Protein AF-A0A522IY85-F1 (afdb_monomer_lite)

Sequence (190 aa):
MGKFDDLARRLRARVEQSASREKSLDWKAAGAIDELRAKIEALQAENTRLDAENRTLRTENERGKASAVEVAPTVEREASLPPGMRALSVKEAAALLSVSYRTAFEHKASLGFFRVGAAWRVWPEDLKAATSGSVAKQAKSEEPQPSQLRTGAGVSQMLGLSRSAREAAAELDELLARRTERRSKTKGGA

Foldseek 3Di:
DVVVVCQLVVLQVVLVVDPCNPVDPSNVVSVVSVVVVVVVVVVVVVVVVVVVVVVVVVVVVVVVVVVVPPDDDDDDDDDCDDLQPDFDFLVRLCVVVVHDSVVSVVCVVLLQWDDDPPTTTHGPVSNCCSVVCVDDDPDDDDDDDDDDDDDDDDDDDDDDDDPVNVVVVVVVVVVVVVVVVVVVVVVPPD

Structure (mmCIF, N/CA/C/O backbone):
data_AF-A0A522IY85-F1
#
_entry.id   AF-A0A522IY85-F1
#
loop_
_atom_site.group_PDB
_atom_site.id
_atom_site.type_symbol
_atom_site.label_atom_id
_atom_site.label_alt_id
_atom_site.label_comp_id
_atom_site.label_asym_id
_atom_site.label_entity_id
_atom_site.label_seq_id
_atom_site.pdbx_PDB_ins_code
_atom_site.Cartn_x
_atom_site.Cartn_y
_atom_site.Cartn_z
_atom_site.occupancy
_atom_site.B_iso_or_equiv
_atom_site.auth_seq_id
_atom_site.auth_comp_id
_atom_site.auth_asym_id
_atom_site.auth_atom_id
_atom_site.pdbx_PDB_model_num
ATOM 1 N N . MET A 1 1 ? 23.884 -5.608 -2.478 1.00 56.28 1 MET A N 1
ATOM 2 C CA . MET A 1 1 ? 24.073 -4.612 -3.553 1.00 56.28 1 MET A CA 1
ATOM 3 C C . MET A 1 1 ? 24.676 -5.221 -4.819 1.00 56.28 1 MET A C 1
ATOM 5 O O . MET A 1 1 ? 23.914 -5.381 -5.766 1.00 56.28 1 MET A O 1
ATOM 9 N N . GLY A 1 2 ? 25.935 -5.690 -4.801 1.00 73.56 2 GLY A N 1
ATOM 10 C CA . GLY A 1 2 ? 26.737 -6.060 -5.992 1.00 73.56 2 GLY A CA 1
ATOM 11 C C . GLY A 1 2 ? 26.043 -6.699 -7.209 1.00 73.56 2 GLY A C 1
ATOM 12 O O . GLY A 1 2 ? 26.266 -6.246 -8.323 1.00 73.56 2 GLY A O 1
ATOM 13 N N . LYS A 1 3 ? 25.138 -7.677 -7.039 1.00 79.00 3 LYS A N 1
ATOM 14 C CA . LYS A 1 3 ? 24.454 -8.351 -8.170 1.00 79.00 3 LYS A CA 1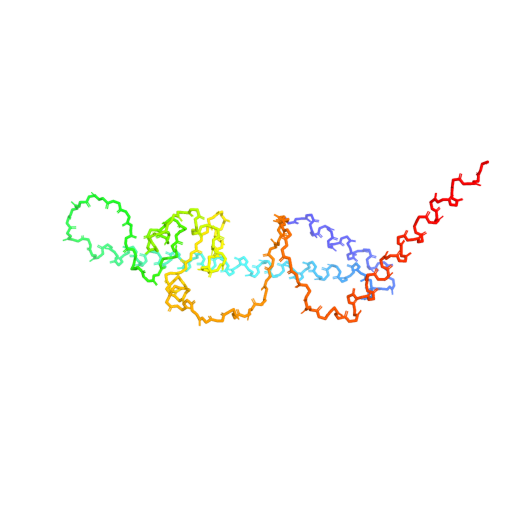
ATOM 15 C C . LYS A 1 3 ? 23.751 -7.391 -9.146 1.00 79.00 3 LYS A C 1
ATOM 17 O O . LYS A 1 3 ? 23.691 -7.674 -10.339 1.00 79.00 3 LYS A O 1
ATOM 22 N N . PHE A 1 4 ? 23.209 -6.277 -8.648 1.00 79.12 4 PHE A N 1
ATOM 23 C CA . PHE A 1 4 ? 22.573 -5.258 -9.489 1.00 79.12 4 PHE A CA 1
ATOM 24 C C . PHE A 1 4 ? 23.590 -4.273 -10.088 1.00 79.12 4 PHE A C 1
ATOM 26 O O . PHE A 1 4 ? 23.359 -3.764 -11.180 1.00 79.12 4 PHE A O 1
ATOM 33 N N . ASP A 1 5 ? 24.731 -4.056 -9.425 1.00 80.56 5 ASP A N 1
ATOM 34 C CA . ASP A 1 5 ? 25.845 -3.252 -9.946 1.00 80.56 5 ASP A CA 1
ATOM 35 C C . ASP A 1 5 ? 26.520 -3.956 -11.122 1.00 80.56 5 ASP A C 1
ATOM 37 O O . ASP A 1 5 ? 26.771 -3.340 -12.156 1.00 80.56 5 ASP A O 1
ATOM 41 N N . ASP A 1 6 ? 26.738 -5.265 -10.992 1.00 84.44 6 ASP A N 1
ATOM 42 C CA . ASP A 1 6 ? 27.256 -6.122 -12.056 1.00 84.44 6 ASP A CA 1
ATOM 43 C C . ASP A 1 6 ? 26.294 -6.162 -13.250 1.00 84.44 6 ASP A C 1
ATOM 45 O O . ASP A 1 6 ? 26.731 -6.088 -14.398 1.00 84.44 6 ASP A O 1
ATOM 49 N N . LEU A 1 7 ? 24.979 -6.219 -12.998 1.00 86.00 7 LEU A N 1
ATOM 50 C CA . LEU A 1 7 ? 23.958 -6.167 -14.045 1.00 86.00 7 LEU A CA 1
ATOM 51 C C . LEU A 1 7 ? 23.958 -4.814 -14.772 1.00 86.00 7 LEU A C 1
ATOM 53 O O . LEU A 1 7 ? 24.063 -4.793 -15.998 1.00 86.00 7 LEU A O 1
ATOM 57 N N . ALA A 1 8 ? 23.899 -3.696 -14.042 1.00 80.50 8 ALA A N 1
ATOM 58 C CA . ALA A 1 8 ? 23.925 -2.356 -14.628 1.00 80.50 8 ALA A CA 1
ATOM 59 C C . ALA A 1 8 ? 25.221 -2.113 -15.423 1.00 80.50 8 ALA A C 1
ATOM 61 O O . ALA A 1 8 ? 25.176 -1.655 -16.565 1.00 80.50 8 ALA A O 1
ATOM 62 N N . ARG A 1 9 ? 26.378 -2.506 -14.874 1.00 83.62 9 ARG A N 1
ATOM 63 C CA . ARG A 1 9 ? 27.687 -2.412 -15.540 1.00 83.62 9 ARG A CA 1
ATOM 64 C C . ARG A 1 9 ? 27.742 -3.246 -16.822 1.00 83.62 9 ARG A C 1
ATOM 66 O O . ARG A 1 9 ? 28.209 -2.757 -17.847 1.00 83.62 9 ARG A O 1
ATOM 73 N N . ARG A 1 10 ? 27.236 -4.484 -16.789 1.00 84.06 10 ARG A N 1
ATOM 74 C CA . ARG A 1 10 ? 27.232 -5.403 -17.940 1.00 84.06 10 ARG A CA 1
ATOM 75 C C . ARG A 1 10 ? 26.243 -4.977 -19.031 1.00 84.06 10 ARG A C 1
ATOM 77 O O . ARG A 1 10 ? 26.536 -5.181 -20.207 1.00 84.06 10 ARG A O 1
ATOM 84 N N . LEU A 1 11 ? 25.120 -4.352 -18.664 1.00 81.44 11 LEU A N 1
ATOM 85 C CA . LEU A 1 11 ? 24.192 -3.723 -19.612 1.00 81.44 11 LEU A CA 1
ATOM 86 C C . LEU A 1 11 ? 24.834 -2.504 -20.291 1.00 81.44 11 LEU A C 1
ATOM 88 O O . LEU A 1 11 ? 24.844 -2.446 -21.518 1.00 81.44 11 LEU A O 1
ATOM 92 N N . ARG A 1 12 ? 25.454 -1.584 -19.532 1.00 77.19 12 ARG A N 1
ATOM 93 C CA . ARG A 1 12 ? 26.170 -0.425 -20.106 1.00 77.19 12 ARG A CA 1
ATOM 94 C C . ARG A 1 12 ? 27.273 -0.855 -21.084 1.00 77.19 12 ARG A C 1
ATOM 96 O O . ARG A 1 12 ? 27.279 -0.382 -22.215 1.00 77.19 12 ARG A O 1
ATOM 103 N N . ALA A 1 13 ? 28.116 -1.817 -20.701 1.00 79.62 13 ALA A N 1
ATOM 104 C CA . ALA A 1 13 ? 29.201 -2.321 -21.553 1.00 79.62 13 ALA A CA 1
ATOM 105 C C . ALA A 1 13 ? 28.705 -2.967 -22.867 1.00 79.62 13 ALA A C 1
ATOM 107 O O . ALA A 1 13 ? 29.362 -2.865 -23.901 1.00 79.62 13 ALA A O 1
ATOM 108 N N . ARG A 1 14 ? 27.527 -3.611 -22.858 1.00 71.50 14 ARG A N 1
ATOM 109 C CA . ARG A 1 14 ? 26.881 -4.139 -24.076 1.00 71.50 14 ARG A CA 1
ATOM 110 C C . ARG A 1 14 ? 26.338 -3.015 -24.968 1.00 71.50 14 ARG A C 1
ATOM 112 O O . ARG A 1 14 ? 26.426 -3.094 -26.193 1.00 71.50 14 ARG A O 1
ATOM 119 N N . VAL A 1 15 ? 25.776 -1.974 -24.357 1.00 66.38 15 VAL A N 1
ATOM 120 C CA . VAL A 1 15 ? 25.238 -0.806 -25.066 1.00 66.38 15 VAL A CA 1
ATOM 121 C C . VAL A 1 15 ? 26.353 0.018 -25.724 1.00 66.38 15 VAL A C 1
ATOM 123 O O . VAL A 1 15 ? 26.155 0.500 -26.834 1.00 66.38 15 VAL A O 1
ATOM 126 N N . GLU A 1 16 ? 27.536 0.130 -25.113 1.00 66.31 16 GLU A N 1
ATOM 127 C CA . GLU A 1 16 ? 28.691 0.839 -25.696 1.00 66.31 16 GLU A CA 1
ATOM 128 C C . GLU A 1 16 ? 29.201 0.221 -27.009 1.00 66.31 16 GLU A C 1
ATOM 130 O O . GLU A 1 16 ? 29.717 0.938 -27.861 1.00 66.31 16 GLU A O 1
ATOM 135 N N . GLN A 1 17 ? 28.992 -1.082 -27.222 1.00 66.25 17 GLN A N 1
ATOM 136 C CA . GLN A 1 17 ? 29.315 -1.767 -28.482 1.00 66.25 17 GLN A CA 1
ATOM 137 C C . GLN A 1 17 ? 28.220 -1.624 -29.558 1.00 66.25 17 GLN A C 1
ATOM 139 O O . GLN A 1 17 ? 28.377 -2.124 -30.671 1.00 66.25 17 GLN A O 1
ATOM 144 N N . SER A 1 18 ? 27.097 -0.967 -29.246 1.00 58.84 18 SER A N 1
ATOM 145 C CA . SER A 1 18 ? 25.892 -0.949 -30.080 1.00 58.84 18 SER A CA 1
ATOM 146 C C . SER A 1 18 ? 25.588 0.452 -30.622 1.00 58.84 18 SER A C 1
ATOM 148 O O . SER A 1 18 ? 25.236 1.360 -29.871 1.00 58.84 18 SER A O 1
ATOM 150 N N . ALA A 1 19 ? 25.589 0.619 -31.949 1.00 57.78 19 ALA A N 1
ATOM 151 C CA . ALA A 1 19 ? 25.339 1.905 -32.624 1.00 57.78 19 ALA A CA 1
ATOM 152 C C . ALA A 1 19 ? 23.925 2.513 -32.413 1.00 57.78 19 ALA A C 1
ATOM 154 O O . ALA A 1 19 ? 23.638 3.598 -32.908 1.00 57.78 19 ALA A O 1
ATOM 155 N N . SER A 1 20 ? 23.037 1.844 -31.665 1.00 63.31 20 SER A N 1
ATOM 156 C CA . SER A 1 20 ? 21.679 2.301 -31.316 1.00 63.31 20 SER A CA 1
ATOM 157 C C . SER A 1 20 ? 21.541 2.618 -29.814 1.00 63.31 20 SER A C 1
ATOM 159 O O . SER A 1 20 ? 20.535 2.301 -29.173 1.00 63.31 20 SER A O 1
ATOM 161 N N . ARG A 1 21 ? 22.589 3.225 -29.238 1.00 62.47 21 ARG A N 1
ATOM 162 C CA . ARG A 1 21 ? 22.767 3.507 -27.800 1.00 62.47 21 ARG A CA 1
ATOM 163 C C . ARG A 1 21 ? 21.500 4.024 -27.107 1.00 62.47 21 ARG A C 1
ATOM 165 O O . ARG A 1 21 ? 20.991 3.380 -26.193 1.00 62.47 21 ARG A O 1
ATOM 172 N N . GLU A 1 22 ? 20.959 5.142 -27.582 1.00 59.94 22 GLU A N 1
ATOM 173 C CA . GLU A 1 22 ? 19.884 5.899 -26.915 1.00 59.94 22 GLU A CA 1
ATOM 174 C C . GLU A 1 22 ? 18.483 5.284 -27.066 1.00 59.94 22 GLU A C 1
ATOM 176 O O . GLU A 1 22 ? 17.592 5.530 -26.249 1.00 59.94 22 GLU A O 1
ATOM 181 N N . LYS A 1 23 ? 18.271 4.470 -28.108 1.00 63.69 23 LYS A N 1
ATOM 182 C CA . LYS A 1 23 ? 16.985 3.802 -28.375 1.00 63.69 23 LYS A CA 1
ATOM 183 C C . LYS A 1 23 ? 16.929 2.378 -27.820 1.00 63.69 23 LYS A C 1
ATOM 185 O O . LYS A 1 23 ? 15.844 1.800 -27.776 1.00 63.69 23 LYS A O 1
ATOM 190 N N . SER A 1 24 ? 18.058 1.826 -27.373 1.00 72.19 24 SER A N 1
ATOM 191 C CA . SER A 1 24 ? 18.118 0.492 -26.776 1.00 72.19 24 SER A CA 1
ATOM 192 C C . SER A 1 24 ? 17.301 0.404 -25.477 1.00 72.19 24 SER A C 1
ATOM 194 O O . SER A 1 24 ? 17.350 1.287 -24.616 1.00 72.19 24 SER A O 1
ATOM 196 N N . LEU A 1 25 ? 16.545 -0.689 -25.325 1.00 80.38 25 LEU A N 1
ATOM 197 C CA . LEU A 1 25 ? 15.825 -0.990 -24.083 1.00 80.38 25 LEU A CA 1
ATOM 198 C C . LEU A 1 25 ? 16.803 -1.199 -22.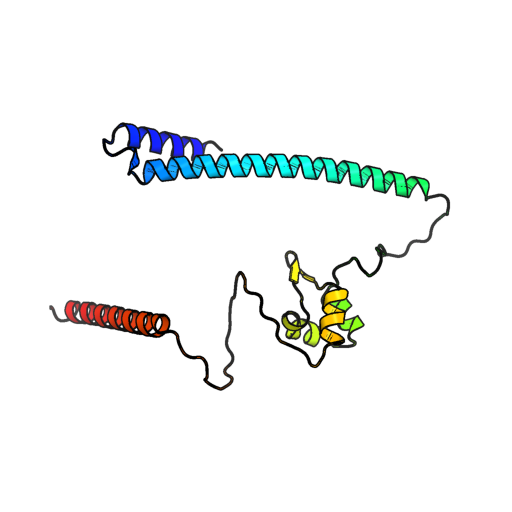916 1.00 80.38 25 LEU A C 1
ATOM 200 O O . LEU A 1 25 ? 16.515 -0.763 -21.807 1.00 80.38 25 LEU A O 1
ATOM 204 N N . ASP A 1 26 ? 17.977 -1.775 -23.189 1.00 79.75 26 ASP A N 1
ATOM 205 C CA . ASP A 1 26 ? 19.039 -2.020 -22.206 1.00 79.75 26 ASP A CA 1
ATOM 206 C C . ASP A 1 26 ? 19.577 -0.715 -21.578 1.00 79.75 26 ASP A C 1
ATOM 208 O O . ASP A 1 26 ? 19.809 -0.673 -20.369 1.00 79.75 26 ASP A O 1
ATOM 212 N N . TRP A 1 27 ? 19.711 0.376 -22.349 1.00 78.00 27 TRP A N 1
ATOM 213 C CA . TRP A 1 27 ? 20.109 1.687 -21.809 1.00 78.00 27 TRP A CA 1
ATOM 214 C C . TRP A 1 27 ? 19.033 2.288 -20.900 1.00 78.00 27 TRP A C 1
ATOM 216 O O . TRP A 1 27 ? 19.331 2.761 -19.802 1.00 78.00 27 TRP A O 1
ATOM 226 N N . LYS A 1 28 ? 17.764 2.216 -21.322 1.00 84.75 28 LYS A N 1
ATOM 227 C CA . LYS A 1 28 ? 16.624 2.687 -20.518 1.00 84.75 28 LYS A CA 1
ATOM 228 C C . LYS A 1 28 ? 16.458 1.869 -19.237 1.00 84.75 28 LYS A C 1
ATOM 230 O O . LYS A 1 28 ? 16.187 2.441 -18.187 1.00 84.75 28 LYS A O 1
ATOM 235 N N . ALA A 1 29 ? 16.675 0.556 -19.305 1.00 86.88 29 ALA A N 1
ATOM 236 C CA . ALA A 1 29 ? 16.667 -0.327 -18.145 1.00 86.88 29 ALA A CA 1
ATOM 237 C C . ALA A 1 29 ? 17.796 0.015 -17.160 1.00 86.88 29 ALA A C 1
ATOM 239 O O . ALA A 1 29 ? 17.544 0.082 -15.961 1.00 86.88 29 ALA A O 1
ATOM 240 N N . ALA A 1 30 ? 19.013 0.290 -17.645 1.00 85.94 30 ALA A N 1
ATOM 241 C CA . ALA A 1 30 ? 20.115 0.735 -16.791 1.00 85.94 30 ALA A CA 1
ATOM 242 C C . ALA A 1 30 ? 19.795 2.069 -16.086 1.00 85.94 30 ALA A C 1
ATOM 244 O O . ALA A 1 30 ? 19.947 2.158 -14.870 1.00 85.94 30 ALA A O 1
ATOM 245 N N . GLY A 1 31 ? 19.272 3.062 -16.817 1.00 86.25 31 GLY A N 1
ATOM 246 C CA . GLY A 1 31 ? 18.852 4.344 -16.237 1.00 86.25 31 GLY A CA 1
ATOM 247 C C . GLY A 1 31 ? 17.746 4.200 -15.184 1.00 86.25 31 GLY A C 1
ATOM 248 O O . GLY A 1 31 ? 17.862 4.757 -14.097 1.00 86.25 31 GLY A O 1
ATOM 249 N N . ALA A 1 32 ? 16.719 3.389 -15.459 1.00 91.94 32 ALA A N 1
ATOM 250 C CA . ALA A 1 32 ? 15.639 3.119 -14.507 1.00 91.94 32 ALA A CA 1
ATOM 251 C C . ALA A 1 32 ? 16.122 2.370 -13.249 1.00 91.94 32 ALA A C 1
ATOM 253 O O . ALA A 1 32 ? 15.615 2.609 -12.155 1.00 91.94 32 ALA A O 1
ATOM 254 N N . ILE A 1 33 ? 17.116 1.480 -13.374 1.00 92.44 33 ILE A N 1
ATOM 255 C CA . ILE A 1 33 ? 17.752 0.826 -12.220 1.00 92.44 33 ILE A CA 1
ATOM 256 C C . ILE A 1 33 ? 18.460 1.865 -11.343 1.00 92.44 33 ILE A C 1
ATOM 258 O O . ILE A 1 33 ? 18.278 1.844 -10.126 1.00 92.44 33 ILE A O 1
ATOM 262 N N . ASP A 1 34 ? 19.230 2.777 -11.939 1.00 92.81 34 ASP A N 1
ATOM 263 C CA . ASP A 1 34 ? 19.957 3.816 -11.201 1.00 92.81 34 ASP A CA 1
ATOM 264 C C . ASP A 1 34 ? 19.000 4.844 -10.546 1.00 92.81 34 ASP A C 1
ATOM 266 O O . ASP A 1 34 ? 19.198 5.207 -9.386 1.00 92.81 34 ASP A O 1
ATOM 270 N N . GLU A 1 35 ? 17.898 5.221 -11.207 1.00 94.94 35 GLU A N 1
ATOM 271 C CA . GLU A 1 35 ? 16.834 6.061 -10.623 1.00 94.94 35 GLU A CA 1
ATOM 272 C C . GLU A 1 35 ? 16.149 5.382 -9.421 1.00 94.94 35 GLU A C 1
ATOM 274 O O . GLU A 1 35 ? 16.002 5.979 -8.350 1.00 94.94 35 GLU A O 1
ATOM 279 N N . LEU A 1 36 ? 15.760 4.107 -9.563 1.00 95.69 36 LEU A N 1
ATOM 280 C CA . LEU A 1 36 ? 15.130 3.347 -8.479 1.00 95.69 36 LEU A CA 1
ATOM 281 C C . LEU A 1 36 ? 16.062 3.187 -7.272 1.00 95.69 36 LEU A C 1
ATOM 283 O O . LEU A 1 36 ? 15.589 3.218 -6.137 1.00 95.69 36 LEU A O 1
ATOM 287 N N . ARG A 1 37 ? 17.375 3.058 -7.495 1.00 92.94 37 ARG A N 1
ATOM 288 C CA . ARG A 1 37 ? 18.387 3.014 -6.427 1.00 92.94 37 ARG A CA 1
ATOM 289 C C . ARG A 1 37 ? 18.462 4.326 -5.661 1.00 92.94 37 ARG A C 1
ATOM 291 O O . ARG A 1 37 ? 18.307 4.299 -4.444 1.00 92.94 37 ARG A O 1
ATOM 298 N N . ALA A 1 38 ? 18.594 5.453 -6.361 1.00 93.81 38 ALA A N 1
ATOM 299 C CA . ALA A 1 38 ? 18.607 6.774 -5.732 1.00 93.81 38 ALA A CA 1
ATOM 300 C C . ALA A 1 38 ? 17.333 7.019 -4.900 1.00 93.81 38 ALA A C 1
ATOM 302 O O . ALA A 1 38 ? 17.396 7.539 -3.787 1.00 93.81 38 ALA A O 1
ATOM 303 N N . LYS A 1 39 ? 16.171 6.565 -5.392 1.00 95.00 39 LYS A N 1
ATOM 304 C CA . LYS A 1 39 ? 14.903 6.637 -4.652 1.00 95.00 39 LYS A CA 1
ATOM 305 C C . LYS A 1 39 ? 14.869 5.727 -3.417 1.00 95.00 39 LYS A C 1
ATOM 307 O O . LYS A 1 39 ? 14.331 6.134 -2.390 1.00 95.00 39 LYS A O 1
ATOM 312 N N . ILE A 1 40 ? 15.434 4.519 -3.490 1.00 94.50 40 ILE A N 1
ATOM 313 C CA . ILE A 1 40 ? 15.566 3.614 -2.335 1.00 94.50 40 ILE A CA 1
ATOM 314 C C . ILE A 1 40 ? 16.485 4.229 -1.274 1.00 94.50 40 ILE A C 1
ATOM 316 O O . ILE A 1 40 ? 16.120 4.235 -0.102 1.00 94.50 40 ILE A O 1
ATOM 320 N N . GLU A 1 41 ? 17.632 4.781 -1.671 1.00 95.25 41 GLU A N 1
ATOM 321 C CA . GLU A 1 41 ? 18.584 5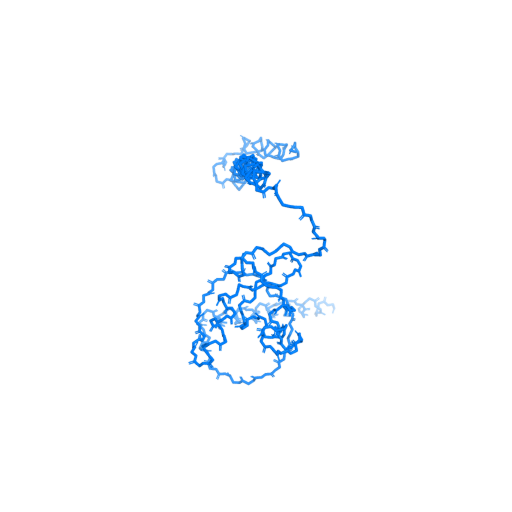.429 -0.760 1.00 95.25 41 GLU A CA 1
ATOM 322 C C . GLU A 1 41 ? 17.971 6.666 -0.088 1.00 95.25 41 GLU A C 1
ATOM 324 O O . GLU A 1 41 ? 18.050 6.800 1.132 1.00 95.25 41 GLU A O 1
ATOM 329 N N . ALA A 1 42 ? 17.257 7.512 -0.840 1.00 93.56 42 ALA A N 1
ATOM 330 C CA . ALA A 1 42 ? 16.528 8.654 -0.286 1.00 93.56 42 ALA A CA 1
ATOM 331 C C . ALA A 1 42 ? 15.443 8.229 0.725 1.00 93.56 42 ALA A C 1
ATOM 333 O O . ALA A 1 42 ? 15.347 8.799 1.811 1.00 93.56 42 ALA A O 1
ATOM 334 N N . LEU A 1 43 ? 14.660 7.187 0.416 1.00 94.38 43 LEU A N 1
ATOM 335 C CA . LEU A 1 43 ? 13.661 6.638 1.344 1.00 94.38 43 LEU A CA 1
ATOM 336 C C . LEU A 1 43 ? 14.299 5.977 2.578 1.00 94.38 43 LEU A C 1
ATOM 338 O O . LEU A 1 43 ? 13.704 5.986 3.653 1.00 94.38 43 LEU A O 1
ATOM 342 N N . GLN A 1 44 ? 15.496 5.400 2.461 1.00 94.75 44 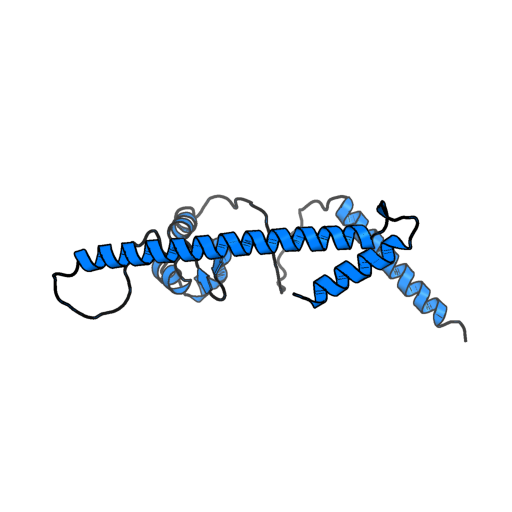GLN A N 1
ATOM 343 C CA . GLN A 1 44 ? 16.244 4.858 3.601 1.00 94.75 44 GLN A CA 1
ATOM 344 C C . GLN A 1 44 ? 16.816 5.973 4.489 1.00 94.75 44 GLN A C 1
ATOM 346 O O . GLN A 1 44 ? 16.751 5.870 5.716 1.00 94.75 44 GLN A O 1
ATOM 351 N N . ALA A 1 45 ? 17.308 7.064 3.898 1.00 93.44 45 ALA A N 1
ATOM 352 C CA . ALA A 1 45 ? 17.751 8.244 4.637 1.00 93.44 45 ALA A CA 1
ATOM 353 C C . ALA A 1 45 ? 16.586 8.914 5.390 1.00 93.44 45 ALA A C 1
ATOM 355 O O . ALA A 1 45 ? 16.714 9.208 6.577 1.00 93.44 45 ALA A O 1
ATOM 356 N N . GLU A 1 46 ? 15.418 9.063 4.757 1.00 90.00 46 GLU A N 1
ATOM 357 C CA . GLU A 1 46 ? 14.247 9.643 5.427 1.00 90.00 46 GLU A CA 1
ATOM 358 C C . GLU A 1 46 ? 13.686 8.709 6.514 1.00 90.00 46 GLU A C 1
ATOM 360 O O . GLU A 1 46 ? 13.349 9.173 7.599 1.00 90.00 46 GLU A O 1
ATOM 365 N N . ASN A 1 47 ? 13.678 7.384 6.306 1.00 89.50 47 ASN A N 1
ATOM 366 C CA . ASN A 1 47 ? 13.308 6.439 7.370 1.00 89.50 47 ASN A CA 1
ATOM 367 C C . ASN A 1 47 ? 14.267 6.497 8.569 1.00 89.50 47 ASN A C 1
ATOM 369 O O . ASN A 1 47 ? 13.806 6.502 9.705 1.00 89.50 47 ASN A O 1
ATOM 373 N N . THR A 1 48 ? 15.588 6.574 8.357 1.00 93.62 48 THR A N 1
ATOM 374 C CA . THR A 1 48 ? 16.542 6.662 9.484 1.00 93.62 48 THR A CA 1
ATOM 375 C C . THR A 1 48 ? 16.437 7.992 10.234 1.00 93.62 48 THR A C 1
ATOM 377 O O . THR A 1 48 ? 16.569 8.011 11.460 1.00 93.62 48 THR A O 1
ATOM 380 N N . ARG A 1 49 ? 16.120 9.088 9.532 1.00 94.12 49 ARG A N 1
ATOM 381 C CA . ARG A 1 49 ? 15.765 10.380 10.136 1.00 94.12 49 ARG A CA 1
ATOM 382 C C . ARG A 1 49 ? 14.488 10.284 10.975 1.00 94.12 49 ARG A C 1
ATOM 384 O O . ARG A 1 49 ? 14.513 10.660 12.144 1.00 94.12 49 ARG A O 1
ATOM 391 N N . LEU A 1 50 ? 13.404 9.748 10.413 1.00 89.19 50 LEU A N 1
ATOM 392 C CA . LEU A 1 50 ? 12.132 9.568 11.120 1.00 89.19 50 LEU A CA 1
ATOM 393 C C . LEU A 1 50 ? 12.270 8.608 12.309 1.00 89.19 50 LEU A C 1
ATOM 395 O O . LEU A 1 50 ? 11.638 8.823 13.338 1.00 89.19 50 LEU A O 1
ATOM 399 N N . ASP A 1 51 ? 13.116 7.581 12.224 1.00 91.62 51 ASP A N 1
ATOM 400 C CA . ASP A 1 51 ? 13.439 6.704 13.354 1.00 91.62 51 ASP A CA 1
ATOM 401 C C . ASP A 1 51 ? 14.189 7.449 14.467 1.00 91.62 51 ASP A C 1
ATOM 403 O O . ASP A 1 51 ? 13.954 7.179 15.646 1.00 91.62 51 ASP A O 1
ATOM 407 N N . ALA A 1 52 ? 15.090 8.375 14.125 1.00 91.00 52 ALA A N 1
ATOM 408 C CA . ALA A 1 52 ? 15.779 9.211 15.106 1.00 91.00 52 ALA A CA 1
ATOM 409 C C . ALA A 1 52 ? 14.807 10.190 15.790 1.00 91.00 52 ALA A C 1
ATOM 411 O O . ALA A 1 52 ? 14.793 10.273 17.017 1.00 91.00 52 ALA A O 1
ATOM 412 N N . GLU A 1 53 ? 13.938 10.844 15.018 1.00 88.94 53 GLU A N 1
ATOM 413 C CA . GLU A 1 53 ? 12.892 11.747 15.518 1.00 88.94 53 GLU A CA 1
ATOM 414 C C . GLU A 1 53 ? 11.860 11.008 16.392 1.00 88.94 53 GLU A C 1
ATOM 416 O O . GLU A 1 53 ? 11.514 11.450 17.486 1.00 88.94 53 GLU A O 1
ATOM 421 N N . ASN A 1 54 ? 11.436 9.805 15.995 1.00 83.56 54 ASN A N 1
ATOM 422 C CA . ASN A 1 54 ? 10.576 8.961 16.827 1.00 83.56 54 ASN A CA 1
ATOM 423 C C . ASN A 1 54 ? 11.259 8.527 18.135 1.00 83.56 54 ASN A C 1
ATOM 425 O O . ASN A 1 54 ? 10.573 8.327 19.139 1.00 83.56 54 ASN A O 1
ATOM 429 N N . ARG A 1 55 ? 12.591 8.368 18.163 1.00 86.88 55 ARG A N 1
ATOM 430 C CA . ARG A 1 55 ? 13.329 8.088 19.407 1.00 86.88 55 ARG A CA 1
ATOM 431 C C . ARG A 1 55 ? 13.367 9.313 20.315 1.00 86.88 55 ARG A C 1
ATOM 433 O O . ARG A 1 55 ? 13.069 9.154 21.496 1.00 86.88 55 ARG A O 1
ATOM 440 N N . THR A 1 56 ? 13.661 10.509 19.796 1.00 85.12 56 THR A N 1
ATOM 441 C CA . THR A 1 56 ? 13.666 11.735 20.615 1.00 85.12 56 THR A CA 1
ATOM 442 C C . THR A 1 56 ? 12.279 12.005 21.193 1.00 85.12 56 THR A C 1
ATOM 444 O O . THR A 1 56 ? 12.147 12.099 22.414 1.00 85.12 56 THR A O 1
ATOM 447 N N . LEU A 1 57 ? 11.231 11.954 20.364 1.00 80.19 57 LEU A N 1
ATOM 448 C CA . LEU A 1 57 ? 9.841 12.121 20.803 1.00 80.19 57 LEU A CA 1
ATOM 449 C C . LEU A 1 57 ? 9.421 11.080 21.855 1.00 80.19 57 LEU A C 1
ATOM 451 O O . LEU A 1 57 ? 8.673 11.406 22.777 1.00 80.19 57 LEU A O 1
ATOM 455 N N . ARG A 1 58 ? 9.902 9.830 21.773 1.00 79.12 58 ARG A N 1
ATOM 456 C CA . ARG A 1 58 ? 9.670 8.828 22.830 1.00 79.12 58 ARG A CA 1
ATOM 457 C C . ARG A 1 58 ? 10.376 9.198 24.129 1.00 79.12 58 ARG A C 1
ATOM 459 O O . ARG A 1 58 ? 9.718 9.195 25.163 1.00 79.12 58 ARG A O 1
ATOM 466 N N . THR A 1 59 ? 11.652 9.584 24.083 1.00 79.19 59 THR A N 1
ATOM 467 C CA . THR A 1 59 ? 12.388 9.994 25.293 1.00 79.19 59 THR A CA 1
ATOM 468 C C . THR A 1 59 ? 11.808 11.252 25.945 1.00 79.19 59 THR A C 1
ATOM 470 O O . THR A 1 59 ? 11.779 11.350 27.169 1.00 79.19 59 THR A O 1
ATOM 473 N N . GLU A 1 60 ? 11.274 12.191 25.160 1.00 74.69 60 GLU A N 1
ATOM 474 C CA . GLU A 1 60 ? 10.582 13.381 25.667 1.00 74.69 60 GLU A CA 1
ATOM 475 C C . GLU A 1 60 ? 9.238 13.025 26.314 1.00 74.69 60 GLU A C 1
ATOM 477 O O . GLU A 1 60 ? 8.947 13.491 27.414 1.00 74.69 60 GLU A O 1
ATOM 482 N N . ASN A 1 61 ? 8.456 12.128 25.703 1.00 68.69 61 ASN A N 1
ATOM 483 C CA . ASN A 1 61 ? 7.225 11.601 26.304 1.00 68.69 61 ASN A CA 1
ATOM 484 C C . ASN A 1 61 ? 7.492 10.785 27.581 1.00 68.69 61 ASN A C 1
ATOM 486 O O . ASN A 1 61 ? 6.718 10.859 28.535 1.00 68.69 61 ASN A O 1
ATOM 490 N N . GLU A 1 62 ? 8.577 10.012 27.630 1.00 68.62 62 GLU A N 1
ATOM 491 C CA . GLU A 1 62 ? 8.999 9.271 28.824 1.00 68.62 62 GLU A CA 1
ATOM 492 C C . GLU A 1 62 ? 9.475 10.217 29.933 1.00 68.62 62 GLU A C 1
ATOM 494 O O . GLU A 1 62 ? 9.105 10.026 31.090 1.00 68.62 62 GLU A O 1
ATOM 499 N N . ARG A 1 63 ? 10.190 11.296 29.593 1.00 63.47 63 ARG A N 1
ATOM 500 C CA . ARG A 1 63 ? 10.584 12.352 30.539 1.00 63.47 63 ARG A CA 1
ATOM 501 C C . ARG A 1 63 ? 9.381 13.147 31.060 1.00 63.47 63 ARG A C 1
ATOM 503 O O . ARG A 1 63 ? 9.308 13.421 32.256 1.00 63.47 63 ARG A O 1
ATOM 510 N N . GLY A 1 64 ? 8.416 13.457 30.192 1.00 58.09 64 GLY A N 1
ATOM 511 C CA . GLY A 1 64 ? 7.140 14.072 30.568 1.00 58.09 64 GLY A CA 1
ATOM 512 C C . GLY A 1 64 ? 6.309 13.179 31.493 1.00 58.09 64 GLY A C 1
ATOM 513 O O . GLY A 1 64 ? 5.736 13.668 32.462 1.00 58.09 64 GLY A O 1
ATOM 514 N N . LYS A 1 65 ? 6.315 11.858 31.266 1.00 51.97 65 LYS A N 1
ATOM 515 C CA . LYS A 1 65 ? 5.710 10.884 32.187 1.00 51.97 65 LYS A CA 1
ATOM 516 C C . LYS A 1 65 ? 6.463 10.787 33.509 1.00 51.97 65 LYS A C 1
ATOM 518 O O . LYS A 1 65 ? 5.816 10.794 34.546 1.00 51.97 65 LYS A O 1
ATOM 523 N N . ALA A 1 66 ? 7.795 10.741 33.501 1.00 48.75 66 ALA A N 1
ATOM 524 C CA . ALA A 1 66 ? 8.598 10.659 34.724 1.00 48.75 66 ALA A CA 1
ATOM 525 C C . ALA A 1 66 ? 8.380 11.865 35.660 1.00 48.75 66 ALA A C 1
ATOM 527 O O . ALA A 1 66 ? 8.389 11.697 36.874 1.00 48.75 66 ALA A O 1
ATOM 528 N N . SER A 1 67 ? 8.094 13.052 35.112 1.00 48.97 67 SER A N 1
ATOM 529 C CA . SER A 1 67 ? 7.725 14.242 35.898 1.00 48.97 67 SER A CA 1
ATOM 530 C C . SER A 1 67 ? 6.301 14.207 36.484 1.00 48.97 67 SER A C 1
ATOM 532 O O . SER A 1 67 ? 5.927 15.138 37.194 1.00 48.97 67 SER A O 1
ATOM 534 N N . ALA A 1 68 ? 5.504 13.177 36.184 1.00 49.28 68 ALA A N 1
ATOM 535 C CA . ALA A 1 68 ? 4.143 12.983 36.688 1.00 49.28 68 ALA A CA 1
ATOM 536 C C . ALA A 1 68 ? 4.006 11.759 37.622 1.00 49.28 68 ALA A C 1
ATOM 538 O O . ALA A 1 68 ? 2.897 11.436 38.048 1.00 49.28 68 ALA A O 1
ATOM 539 N N . VAL A 1 69 ? 5.108 11.069 37.950 1.00 47.41 69 VAL A N 1
ATOM 540 C CA . VAL A 1 69 ? 5.111 9.903 38.854 1.00 47.41 69 VAL A CA 1
ATOM 541 C C . VAL A 1 69 ? 5.536 10.322 40.265 1.00 47.41 69 VAL A C 1
ATOM 543 O O . VAL A 1 69 ? 6.634 10.015 40.717 1.00 47.41 69 VAL A O 1
ATOM 546 N N . GLU A 1 70 ? 4.627 10.987 40.981 1.00 45.00 70 GLU A N 1
ATOM 547 C CA . GLU A 1 70 ? 4.661 11.065 42.454 1.00 45.00 70 GLU A CA 1
ATOM 548 C C . GLU A 1 70 ? 3.282 10.767 43.079 1.00 45.00 70 GLU A C 1
ATOM 550 O O . GLU A 1 70 ? 2.850 11.392 44.041 1.00 45.00 70 GLU A O 1
ATOM 555 N N . VAL A 1 71 ? 2.573 9.766 42.542 1.00 47.59 71 VAL A N 1
ATOM 556 C CA . VAL A 1 71 ? 1.543 9.025 43.294 1.00 47.59 71 VAL A CA 1
ATOM 557 C C . VAL A 1 71 ? 1.709 7.531 43.004 1.00 47.59 71 VAL A C 1
ATOM 559 O O . VAL A 1 71 ? 1.919 7.123 41.862 1.00 47.59 71 VAL A O 1
ATOM 562 N N . ALA A 1 72 ? 1.679 6.733 44.070 1.00 46.22 72 ALA A N 1
ATOM 563 C CA . ALA A 1 72 ? 2.051 5.319 44.097 1.00 46.22 72 ALA A CA 1
ATOM 564 C C . ALA A 1 72 ? 0.903 4.377 43.610 1.00 46.22 72 ALA A C 1
ATOM 566 O O . ALA A 1 72 ? -0.150 4.862 43.193 1.00 46.22 72 ALA A O 1
ATOM 567 N N . PRO A 1 73 ? 1.098 3.040 43.565 1.00 59.53 73 PRO A N 1
ATOM 568 C CA . PRO A 1 73 ? 0.596 2.239 42.447 1.00 59.53 73 PRO A CA 1
ATOM 569 C C . PRO A 1 73 ? -0.613 1.346 42.760 1.00 59.53 73 PRO A C 1
ATOM 571 O O . PRO A 1 73 ? -0.719 0.798 43.852 1.00 59.53 73 PRO A O 1
ATOM 574 N N . THR A 1 74 ? -1.393 1.033 41.720 1.00 39.53 74 THR A N 1
ATOM 575 C CA . THR A 1 74 ? -2.143 -0.231 41.627 1.00 39.53 74 THR A CA 1
ATOM 576 C C . THR A 1 74 ? -2.060 -0.765 40.201 1.00 39.53 74 THR A C 1
ATOM 578 O O . THR A 1 74 ? -2.324 -0.056 39.231 1.00 39.53 74 THR A O 1
ATOM 581 N N . VAL A 1 75 ? -1.669 -2.031 40.078 1.00 49.50 75 VAL A N 1
ATOM 582 C CA . VAL A 1 75 ? -1.686 -2.787 38.823 1.00 49.50 75 VAL A CA 1
ATOM 583 C C . VAL A 1 75 ? -3.136 -3.111 38.474 1.00 49.50 75 VAL A C 1
ATOM 585 O O . VAL A 1 75 ? -3.790 -3.729 39.298 1.00 49.50 75 VAL A O 1
ATOM 588 N N . GLU A 1 76 ? -3.596 -2.746 37.273 1.00 40.03 76 GLU A N 1
ATOM 589 C CA . GLU A 1 76 ? -4.463 -3.551 36.385 1.00 40.03 76 GLU A CA 1
ATOM 590 C C . GLU A 1 76 ? -4.512 -2.878 34.990 1.00 40.03 76 GLU A C 1
ATOM 592 O O . GLU A 1 76 ? -4.998 -1.769 34.814 1.00 40.03 76 GLU A O 1
ATOM 597 N N . ARG A 1 77 ? -3.895 -3.576 34.029 1.00 47.62 77 ARG A N 1
ATOM 598 C CA . ARG A 1 77 ? -4.025 -3.586 32.555 1.00 47.62 77 ARG A CA 1
ATOM 599 C C . ARG A 1 77 ? -4.696 -2.446 31.746 1.00 47.62 77 ARG A C 1
ATOM 601 O O . ARG A 1 77 ? -5.787 -1.978 32.012 1.00 47.62 77 ARG A O 1
ATOM 608 N N . GLU A 1 78 ? -4.091 -2.262 30.565 1.00 42.06 78 GLU A N 1
ATOM 609 C CA . GLU A 1 78 ? -4.498 -1.456 29.398 1.00 42.06 78 GLU A CA 1
ATOM 610 C C . GLU A 1 78 ? -4.293 0.064 29.485 1.00 42.06 78 GLU A C 1
ATOM 612 O O . GLU A 1 78 ? -4.929 0.806 30.226 1.00 42.06 78 GLU A O 1
ATOM 617 N N . ALA A 1 79 ? -3.386 0.540 28.625 1.00 40.25 79 ALA A N 1
ATOM 618 C CA . ALA A 1 79 ? -3.119 1.952 28.420 1.00 40.25 79 ALA A CA 1
ATOM 619 C C . ALA A 1 79 ? -4.335 2.640 27.782 1.00 40.25 79 ALA A C 1
ATOM 621 O O . ALA A 1 79 ? -4.519 2.594 26.561 1.00 40.25 79 ALA A O 1
ATOM 622 N N . SER A 1 80 ? -5.117 3.320 28.620 1.00 44.34 80 SER A N 1
ATOM 623 C CA . SER A 1 80 ? -6.120 4.302 28.211 1.00 44.34 80 SER A CA 1
ATOM 624 C C . SER A 1 80 ? -5.436 5.516 27.566 1.00 44.34 80 SER A C 1
ATOM 626 O O . SER A 1 80 ? -5.219 6.559 28.180 1.00 44.34 80 SER A O 1
ATOM 628 N N . LEU A 1 81 ? -5.044 5.356 26.301 1.00 53.72 81 LEU A N 1
ATOM 629 C CA . LEU A 1 81 ? -4.956 6.476 25.371 1.00 53.72 81 LEU A CA 1
ATOM 630 C C . LEU A 1 81 ? -6.386 6.983 25.122 1.00 53.72 81 LEU A C 1
ATOM 632 O O . LEU A 1 81 ? -7.301 6.157 25.051 1.00 53.72 81 LEU A O 1
ATOM 636 N N . PRO A 1 82 ? -6.601 8.304 24.988 1.00 51.34 82 PRO A N 1
ATOM 637 C CA . PRO A 1 82 ? -7.942 8.876 24.934 1.00 51.34 82 PRO A CA 1
ATOM 638 C C . PRO A 1 82 ? -8.798 8.217 23.832 1.00 51.34 82 PRO A C 1
ATOM 640 O O . PRO A 1 82 ? -8.314 8.030 22.710 1.00 51.34 82 PRO A O 1
ATOM 643 N N . PRO A 1 83 ? -10.075 7.881 24.111 1.00 54.12 83 PRO A N 1
ATOM 644 C CA . PRO A 1 83 ? -10.902 7.002 23.270 1.00 54.12 83 PRO A CA 1
ATOM 645 C C . PRO A 1 83 ? -11.338 7.582 21.905 1.00 54.12 83 PRO A C 1
ATOM 647 O O . PRO A 1 83 ? -12.203 7.006 21.252 1.00 54.12 83 PRO A O 1
ATOM 650 N N . GLY A 1 84 ? -10.740 8.693 21.462 1.00 54.72 84 GLY A N 1
ATOM 651 C CA . GLY A 1 84 ? -10.892 9.284 20.123 1.00 54.72 84 GLY A CA 1
ATOM 652 C C . GLY A 1 84 ? -9.633 9.202 19.245 1.00 54.72 84 GLY A C 1
ATOM 653 O O . GLY A 1 84 ? -9.539 9.924 18.263 1.00 54.72 84 GLY A O 1
ATOM 654 N N . MET A 1 85 ? -8.620 8.400 19.614 1.00 59.59 85 MET A N 1
ATOM 655 C CA . MET A 1 85 ? -7.368 8.271 18.835 1.00 59.59 85 MET A CA 1
ATOM 656 C C . MET A 1 85 ? -6.872 6.826 18.634 1.00 59.59 85 MET A C 1
ATOM 658 O O . MET A 1 85 ? -5.792 6.613 18.083 1.00 59.59 85 MET A O 1
ATOM 662 N N . ARG A 1 86 ? -7.632 5.803 19.052 1.00 77.88 86 ARG A N 1
ATOM 663 C CA . ARG A 1 86 ? -7.250 4.386 18.895 1.00 77.88 86 ARG A CA 1
ATOM 664 C C . ARG A 1 86 ? -8.212 3.666 17.954 1.00 77.88 86 ARG A C 1
ATOM 666 O O . ARG A 1 86 ? -9.373 3.466 18.292 1.00 77.88 86 ARG A O 1
ATOM 673 N N . ALA A 1 87 ? -7.700 3.208 16.812 1.00 86.06 87 ALA A N 1
ATOM 674 C CA . ALA A 1 87 ? -8.466 2.398 15.871 1.00 86.06 87 ALA A CA 1
ATOM 675 C C . ALA A 1 87 ? -8.856 1.037 16.489 1.00 86.06 87 ALA A C 1
ATOM 677 O O . ALA A 1 87 ? -7.999 0.197 16.806 1.00 86.06 87 ALA A O 1
ATOM 678 N N . LEU A 1 88 ? -10.163 0.845 16.647 1.00 88.81 88 LEU A N 1
ATOM 679 C CA . LEU A 1 88 ? -10.836 -0.262 17.320 1.00 88.81 88 LEU A CA 1
ATOM 680 C C . LEU A 1 88 ? -10.726 -1.553 16.512 1.00 88.81 88 LEU A C 1
ATOM 682 O O . LEU A 1 88 ? -10.833 -1.543 15.290 1.00 88.81 88 LEU A O 1
ATOM 686 N N . SER A 1 89 ? -10.563 -2.685 17.186 1.00 90.38 89 SER A N 1
ATOM 687 C CA . SER A 1 89 ? -10.698 -4.010 16.580 1.00 90.38 89 SER A CA 1
ATOM 688 C C . SER A 1 89 ? -12.165 -4.376 16.327 1.00 90.38 89 SER A C 1
ATOM 690 O O . SER A 1 89 ? -13.083 -3.837 16.942 1.00 90.38 89 SER A O 1
ATOM 692 N N . VAL A 1 90 ? -12.394 -5.380 15.473 1.00 89.25 90 VAL A N 1
ATOM 693 C CA . VAL A 1 90 ? -13.743 -5.916 15.188 1.00 89.25 90 VAL A CA 1
ATOM 694 C C . VAL A 1 90 ? -14.471 -6.383 16.460 1.00 89.25 90 VAL A C 1
ATOM 696 O O . VAL A 1 90 ? -15.690 -6.285 16.524 1.00 89.25 90 VAL A O 1
ATOM 699 N N . LYS A 1 91 ? -13.751 -6.858 17.490 1.00 88.94 91 LYS A N 1
ATOM 700 C CA . LYS A 1 91 ? -14.358 -7.256 18.775 1.00 88.94 91 LYS A CA 1
ATOM 701 C C . LYS A 1 91 ? -14.847 -6.051 19.579 1.00 88.94 91 LYS A C 1
ATOM 703 O O . LYS A 1 91 ? -15.979 -6.064 20.046 1.00 88.94 91 LYS A O 1
ATOM 708 N N . GLU A 1 92 ? -14.012 -5.022 19.710 1.00 88.12 92 GLU A N 1
ATOM 709 C CA . GLU A 1 92 ? -14.352 -3.786 20.432 1.00 88.12 92 GLU A CA 1
ATOM 710 C C . GLU A 1 92 ? -15.515 -3.059 19.738 1.00 88.12 92 GLU A C 1
ATOM 712 O O . GLU A 1 92 ? -16.486 -2.677 20.383 1.00 88.12 92 GLU A O 1
ATOM 717 N N . ALA A 1 93 ? -15.480 -2.964 18.407 1.00 88.88 93 ALA A N 1
ATOM 718 C CA . ALA A 1 93 ? -16.567 -2.392 17.618 1.00 88.88 93 ALA A CA 1
ATOM 719 C C . ALA A 1 93 ? -17.876 -3.201 17.713 1.00 88.88 93 ALA A C 1
ATOM 721 O O . ALA A 1 93 ? -18.942 -2.609 17.847 1.00 88.88 93 ALA A O 1
ATOM 722 N N . ALA A 1 94 ? -17.819 -4.540 17.693 1.00 88.06 94 ALA A N 1
ATOM 723 C CA . ALA A 1 94 ? -19.007 -5.378 17.877 1.00 88.06 94 ALA A CA 1
ATOM 724 C C . ALA A 1 94 ? -19.662 -5.156 19.251 1.00 88.06 94 ALA A C 1
ATOM 726 O O . ALA A 1 94 ? -20.884 -5.055 19.332 1.00 88.06 94 ALA A O 1
ATOM 727 N N . ALA A 1 95 ? -18.850 -5.015 20.308 1.00 88.56 95 ALA A N 1
ATOM 728 C CA . ALA A 1 95 ? -19.328 -4.698 21.651 1.00 88.56 95 ALA A CA 1
ATOM 729 C C . ALA A 1 95 ? -19.991 -3.310 21.717 1.00 88.56 95 ALA A C 1
ATOM 731 O O . ALA A 1 95 ? -21.089 -3.194 22.254 1.00 88.56 95 ALA A O 1
ATOM 732 N N . LEU A 1 96 ? -19.385 -2.279 21.112 1.00 86.94 96 LEU A N 1
ATOM 733 C CA . LEU A 1 96 ? -19.976 -0.933 21.044 1.00 86.94 96 LEU A CA 1
ATOM 734 C C . LEU A 1 96 ? -21.306 -0.904 20.281 1.00 86.94 96 LEU A C 1
ATOM 736 O O . LEU A 1 96 ? -22.226 -0.197 20.681 1.00 86.94 96 LEU A O 1
ATOM 740 N N . LEU A 1 97 ? -21.421 -1.680 19.202 1.00 85.69 97 LEU A N 1
ATOM 741 C CA . LEU A 1 97 ? -22.653 -1.785 18.417 1.00 85.69 97 LEU A CA 1
ATOM 742 C C . LEU A 1 97 ? -23.672 -2.777 19.000 1.00 85.69 97 LEU A C 1
ATOM 744 O O . LEU A 1 97 ? -24.755 -2.923 18.442 1.00 85.69 97 LEU A O 1
ATOM 748 N N . SER A 1 98 ? -23.348 -3.464 20.103 1.00 87.81 98 SER A N 1
ATOM 749 C CA . SER A 1 98 ? -24.174 -4.528 20.699 1.00 87.81 98 SER A CA 1
ATOM 750 C C . SER A 1 98 ? -24.574 -5.642 19.711 1.00 87.81 98 SER A C 1
ATOM 752 O O . SER A 1 98 ? -25.630 -6.260 19.842 1.00 87.81 98 SER A O 1
ATOM 754 N N . VAL A 1 99 ? -23.719 -5.924 18.720 1.00 89.56 99 VAL A N 1
ATOM 755 C CA . VAL A 1 99 ? -23.924 -6.980 17.711 1.00 89.56 99 VAL A CA 1
ATOM 756 C C . VAL A 1 99 ? -22.966 -8.150 17.922 1.00 89.56 99 VAL A C 1
ATOM 758 O O . VAL A 1 99 ? -21.931 -8.036 18.577 1.00 89.56 99 VAL A O 1
ATOM 761 N N . SER A 1 100 ? -23.268 -9.297 17.308 1.00 90.44 100 SER A N 1
ATOM 762 C CA . SER A 1 100 ? -22.330 -10.421 17.321 1.00 90.44 100 SER A CA 1
ATOM 763 C C . SER A 1 100 ? -21.035 -10.077 16.566 1.00 90.44 100 SER A C 1
ATOM 765 O O . SER A 1 100 ? -21.056 -9.408 15.528 1.00 90.44 100 SER A O 1
ATOM 767 N N . TYR A 1 101 ? -19.901 -10.608 17.037 1.00 91.44 101 TYR A N 1
ATOM 768 C CA . TYR A 1 101 ? -18.605 -10.488 16.350 1.00 91.44 101 TYR A CA 1
ATOM 769 C C . TYR A 1 101 ? -18.677 -10.914 14.875 1.00 91.44 101 TYR A C 1
ATOM 771 O O . TYR A 1 101 ? -18.047 -10.302 14.014 1.00 91.44 101 TYR A O 1
ATOM 779 N N . ARG A 1 102 ? -19.470 -11.952 14.581 1.00 89.69 102 ARG A N 1
ATOM 780 C CA . ARG A 1 102 ? -19.677 -12.461 13.225 1.00 89.69 102 ARG A CA 1
ATOM 781 C C . ARG A 1 102 ? -20.358 -11.419 12.337 1.00 89.69 102 ARG A C 1
ATOM 783 O O . ARG A 1 102 ? -19.845 -11.133 11.263 1.00 89.69 102 ARG A O 1
ATOM 790 N N . THR A 1 103 ? -21.435 -10.802 12.821 1.00 89.06 103 THR A N 1
ATOM 791 C CA . THR A 1 103 ? -22.168 -9.738 12.116 1.00 89.06 103 THR A CA 1
ATOM 792 C C . THR A 1 103 ? -21.255 -8.544 11.819 1.00 89.06 103 THR A C 1
ATOM 794 O O . THR A 1 103 ? -21.187 -8.085 10.681 1.00 89.06 103 THR A O 1
ATOM 797 N N . ALA A 1 104 ? -20.472 -8.089 12.805 1.00 87.75 104 ALA A N 1
ATOM 798 C CA . ALA A 1 104 ? -19.498 -7.013 12.603 1.00 87.75 104 ALA A CA 1
ATOM 799 C C . ALA A 1 104 ? -18.397 -7.389 11.589 1.00 87.75 104 ALA A C 1
ATOM 801 O O . ALA A 1 104 ? -17.970 -6.553 10.795 1.00 87.75 104 ALA A O 1
ATOM 802 N N . PHE A 1 105 ? -17.948 -8.650 11.575 1.00 87.50 105 PHE A N 1
ATOM 803 C CA . PHE A 1 105 ? -16.951 -9.130 10.616 1.00 87.50 105 PHE A CA 1
ATOM 804 C C . PHE A 1 105 ? 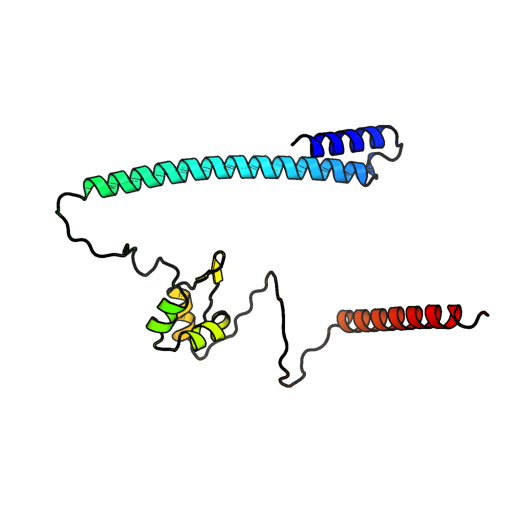-17.509 -9.300 9.194 1.00 87.50 105 PHE A C 1
ATOM 806 O O . PHE A 1 105 ? -16.785 -9.068 8.223 1.00 87.50 105 PHE A O 1
ATOM 813 N N . GLU A 1 106 ? -18.769 -9.701 9.046 1.00 91.25 106 GLU A N 1
ATOM 814 C CA . GLU A 1 106 ? -19.460 -9.795 7.755 1.00 91.25 106 GLU A CA 1
ATOM 815 C C . GLU A 1 106 ? -19.648 -8.387 7.157 1.00 91.25 106 GLU A C 1
ATOM 817 O O . GLU A 1 106 ? -19.217 -8.143 6.029 1.00 91.25 106 GLU A O 1
ATOM 822 N N . HIS A 1 107 ? -20.117 -7.418 7.951 1.00 87.94 107 HIS A N 1
ATOM 823 C CA . HIS A 1 107 ? -20.326 -6.024 7.529 1.00 87.94 107 HIS A CA 1
ATOM 824 C C . HIS A 1 107 ? -19.089 -5.110 7.625 1.00 87.94 107 HIS A C 1
ATOM 826 O O . HIS A 1 107 ? -19.203 -3.896 7.452 1.00 87.94 107 HIS A O 1
ATOM 832 N N . LYS A 1 108 ? -17.886 -5.658 7.844 1.00 88.56 108 LYS A N 1
ATOM 833 C CA . LYS A 1 108 ? -16.654 -4.871 8.061 1.00 88.56 108 LYS A CA 1
ATOM 834 C C . LYS A 1 108 ? -16.353 -3.840 6.961 1.00 88.56 108 LYS A C 1
ATOM 836 O O . LYS A 1 108 ? -15.876 -2.755 7.262 1.00 88.56 108 LYS A O 1
ATOM 841 N N . ALA A 1 109 ? -16.662 -4.144 5.698 1.00 84.19 109 ALA A N 1
ATOM 842 C CA . ALA A 1 109 ? -16.458 -3.202 4.595 1.00 84.19 109 ALA A CA 1
ATOM 843 C C . ALA A 1 109 ? -17.443 -2.018 4.658 1.00 84.19 109 ALA A C 1
ATOM 845 O O . ALA A 1 109 ? -17.050 -0.879 4.440 1.00 84.19 109 ALA A O 1
ATOM 846 N N . SER A 1 110 ? -18.705 -2.277 5.016 1.00 85.44 110 SER A N 1
ATOM 847 C CA . SER A 1 110 ? -19.745 -1.253 5.191 1.00 85.44 110 SER A CA 1
ATOM 848 C C . SER A 1 110 ? -19.501 -0.362 6.411 1.00 85.44 110 SER A C 1
ATOM 850 O O . SER A 1 110 ? -19.891 0.798 6.408 1.00 85.44 110 SER A O 1
ATOM 852 N N . LEU A 1 111 ? -18.849 -0.903 7.442 1.00 85.69 111 LEU A N 1
ATOM 853 C CA . LEU A 1 111 ? -18.489 -0.196 8.673 1.00 85.69 111 LEU A CA 1
ATOM 854 C C . LEU A 1 111 ? -17.143 0.555 8.578 1.00 85.69 111 LEU A C 1
ATOM 856 O O . LEU A 1 111 ? -16.674 1.059 9.590 1.00 85.69 111 LEU A O 1
ATOM 860 N N . GLY A 1 112 ? -16.498 0.609 7.405 1.00 88.81 112 GLY A N 1
ATOM 861 C CA . GLY A 1 112 ? -15.245 1.353 7.213 1.00 88.81 112 GLY A CA 1
ATOM 862 C C . GLY A 1 112 ? -13.989 0.687 7.792 1.00 88.81 112 GLY A C 1
ATOM 863 O O . GLY A 1 112 ? -12.994 1.364 8.043 1.00 88.81 112 GLY A O 1
ATOM 864 N N . PHE A 1 113 ? -13.988 -0.632 8.021 1.00 91.44 113 PHE A N 1
ATOM 865 C CA . PHE A 1 113 ? -12.786 -1.301 8.526 1.00 91.44 113 PHE A CA 1
ATOM 866 C C . PHE A 1 113 ? -11.673 -1.358 7.475 1.00 91.44 113 PHE A C 1
ATOM 868 O O . PHE A 1 113 ? -11.857 -1.858 6.365 1.00 91.44 113 PHE A O 1
ATOM 875 N N . PHE A 1 114 ? -10.470 -0.983 7.897 1.00 89.06 114 PHE A N 1
ATOM 876 C CA . PHE A 1 114 ? -9.222 -1.117 7.160 1.00 89.06 114 PHE A CA 1
ATOM 877 C C . PHE A 1 114 ? -8.332 -2.212 7.770 1.00 89.06 114 PHE A C 1
ATOM 879 O O . PHE A 1 114 ? -8.544 -2.689 8.891 1.00 89.06 114 PHE A O 1
ATOM 886 N N . ARG A 1 115 ? -7.325 -2.656 7.014 1.00 92.88 115 ARG A N 1
ATOM 887 C CA . ARG A 1 115 ? -6.445 -3.765 7.401 1.00 92.88 115 ARG A CA 1
ATOM 888 C C . ARG A 1 115 ? -5.074 -3.253 7.841 1.00 92.88 115 ARG A C 1
ATOM 890 O O . ARG A 1 115 ? -4.363 -2.631 7.063 1.00 92.88 115 ARG A O 1
ATOM 897 N N . VAL A 1 116 ? -4.672 -3.596 9.064 1.00 87.12 116 VAL A N 1
ATOM 898 C CA . VAL A 1 116 ? -3.340 -3.319 9.622 1.00 87.12 116 VAL A CA 1
ATOM 899 C C . VAL A 1 116 ? -2.632 -4.652 9.860 1.00 87.12 116 VAL A C 1
ATOM 901 O O . VAL A 1 116 ? -2.907 -5.368 10.826 1.00 87.12 116 VAL A O 1
ATOM 904 N N . GLY A 1 117 ? -1.753 -5.030 8.928 1.00 90.44 117 GLY A N 1
ATOM 905 C CA . GLY A 1 117 ? -1.092 -6.338 8.918 1.00 90.44 117 GLY A CA 1
ATOM 906 C C . GLY A 1 117 ? -2.091 -7.486 8.722 1.00 90.44 117 GLY A C 1
ATOM 907 O O . GLY A 1 117 ? -2.641 -7.671 7.635 1.00 90.44 117 GLY A O 1
ATOM 908 N N . ALA A 1 118 ? -2.331 -8.270 9.775 1.00 86.62 118 ALA A N 1
ATOM 909 C CA . ALA A 1 118 ? -3.338 -9.338 9.796 1.00 86.62 118 ALA A CA 1
ATOM 910 C C . ALA A 1 118 ? -4.654 -8.939 10.498 1.00 86.62 118 ALA A C 1
ATOM 912 O O . ALA A 1 118 ? -5.631 -9.682 10.426 1.00 86.62 118 ALA A O 1
ATOM 913 N N . ALA A 1 119 ? -4.697 -7.785 11.173 1.00 88.94 119 ALA A N 1
ATOM 914 C CA . ALA A 1 119 ? -5.852 -7.342 11.949 1.00 88.94 119 ALA A CA 1
ATOM 915 C C . ALA A 1 119 ? -6.742 -6.375 11.155 1.00 88.94 119 ALA A C 1
ATOM 917 O O . ALA A 1 119 ? -6.251 -5.526 10.412 1.00 88.94 119 ALA A O 1
ATOM 918 N N . TRP A 1 120 ? -8.053 -6.470 11.367 1.00 91.62 120 TRP A N 1
ATOM 919 C CA . TRP A 1 120 ? -9.029 -5.484 10.902 1.00 91.62 120 TRP A CA 1
ATOM 920 C C . TRP A 1 120 ? -9.269 -4.442 11.995 1.00 91.62 120 TRP A C 1
ATOM 922 O O . TRP A 1 120 ? -9.492 -4.812 13.154 1.00 91.62 120 TRP A O 1
ATOM 932 N N . ARG A 1 121 ? -9.217 -3.160 11.623 1.00 92.75 121 ARG A N 1
ATOM 933 C CA . ARG A 1 121 ? -9.418 -2.011 12.513 1.00 92.75 121 ARG A CA 1
ATOM 934 C C . ARG A 1 121 ? -10.369 -0.982 11.904 1.00 92.75 121 ARG A C 1
ATOM 936 O O . ARG A 1 121 ? -10.470 -0.917 10.688 1.00 92.75 121 ARG A O 1
ATOM 943 N N . VAL A 1 122 ? -11.034 -0.188 12.735 1.00 91.12 122 VAL A N 1
ATOM 944 C CA . VAL A 1 122 ? -11.927 0.913 12.332 1.00 91.12 122 VAL A CA 1
ATOM 945 C C . VAL A 1 122 ? -11.699 2.118 13.244 1.00 91.12 122 VAL A C 1
ATOM 947 O O . VAL A 1 122 ? -11.414 1.939 14.431 1.00 91.12 122 VAL A O 1
ATOM 950 N N . TRP A 1 123 ? -11.801 3.339 12.727 1.00 91.31 123 TRP A N 1
ATOM 951 C CA . TRP A 1 123 ? -11.778 4.529 13.580 1.00 91.31 123 TRP A CA 1
ATOM 952 C C . TRP A 1 123 ? -13.126 4.692 14.307 1.00 91.31 123 TRP A C 1
ATOM 954 O O . TRP A 1 123 ? -14.171 4.442 13.700 1.00 91.31 123 TRP A O 1
ATOM 964 N N . PRO A 1 124 ? -13.152 5.081 15.598 1.00 86.06 124 PRO A N 1
ATOM 965 C CA . PRO A 1 124 ? -14.402 5.365 16.310 1.00 86.06 124 PRO A CA 1
ATOM 966 C C . PRO A 1 124 ? -15.316 6.363 15.579 1.00 86.06 124 PRO A C 1
ATOM 968 O O . PRO A 1 124 ? -16.538 6.286 15.696 1.00 86.06 124 PRO A O 1
ATOM 971 N N . GLU A 1 125 ? -14.724 7.286 14.826 1.00 83.94 125 GLU A N 1
ATOM 972 C CA . GLU A 1 125 ? -15.370 8.328 14.032 1.00 83.94 125 GLU A CA 1
ATOM 973 C C . GLU A 1 125 ? -16.111 7.719 12.834 1.00 83.94 125 GLU A C 1
ATOM 975 O O . GLU A 1 125 ? -17.313 7.940 12.682 1.00 83.94 125 GLU A O 1
ATOM 980 N N . ASP A 1 126 ? -15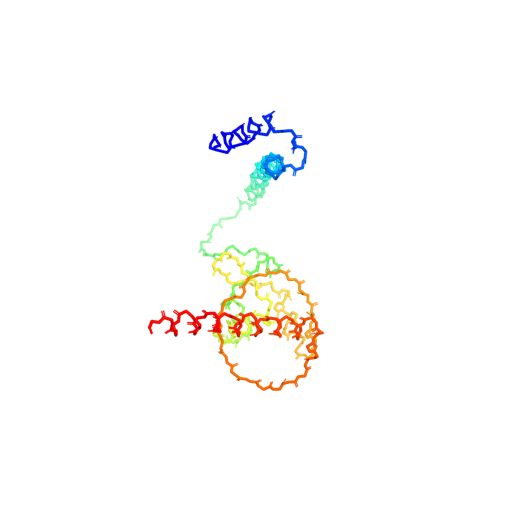.431 6.870 12.055 1.00 81.88 126 ASP A N 1
ATOM 981 C CA . ASP A 1 126 ? -16.010 6.134 10.923 1.00 81.88 126 ASP A CA 1
ATOM 982 C C . ASP A 1 126 ? -17.132 5.194 11.390 1.00 81.88 126 ASP A C 1
ATOM 984 O O . ASP A 1 126 ? -18.204 5.132 10.785 1.00 81.88 126 ASP A O 1
ATOM 988 N N . LEU A 1 127 ? -16.924 4.512 12.525 1.00 84.31 127 LEU A N 1
ATOM 989 C CA . LEU A 1 127 ? -17.912 3.612 13.122 1.00 84.31 127 LEU A CA 1
ATOM 990 C C . LEU A 1 127 ? -19.182 4.367 13.552 1.00 84.31 127 LEU A C 1
ATOM 992 O O . LEU A 1 127 ? -20.296 3.883 13.331 1.00 84.31 127 LEU A O 1
ATOM 996 N N . LYS A 1 128 ? -19.031 5.565 14.134 1.00 81.00 128 LYS A N 1
ATOM 997 C CA . LYS A 1 128 ? -20.151 6.454 14.486 1.00 81.00 128 LYS A CA 1
ATOM 998 C C . LYS A 1 128 ? -20.836 7.022 13.248 1.00 81.00 128 LYS A C 1
ATOM 1000 O O . LYS A 1 128 ? -22.062 7.080 13.237 1.00 81.00 128 LYS A O 1
ATOM 1005 N N . ALA A 1 129 ? -20.094 7.404 12.210 1.00 78.50 129 ALA A N 1
ATOM 1006 C CA . ALA A 1 129 ? -20.666 7.895 10.957 1.00 78.50 129 ALA A CA 1
ATOM 1007 C C . ALA A 1 129 ? -21.517 6.814 10.265 1.00 78.50 129 ALA A C 1
ATOM 1009 O O . ALA A 1 129 ? -22.673 7.067 9.920 1.00 78.50 129 ALA A O 1
ATOM 1010 N N . ALA A 1 130 ? -20.993 5.588 10.159 1.00 73.88 130 ALA A N 1
ATOM 1011 C CA . ALA A 1 130 ? -21.681 4.451 9.546 1.00 73.88 130 ALA A CA 1
ATOM 1012 C C . ALA A 1 130 ? -22.967 4.033 10.284 1.00 73.88 130 ALA A C 1
ATOM 1014 O O . ALA A 1 130 ? -23.873 3.475 9.669 1.00 73.88 130 ALA A O 1
ATOM 1015 N N . THR A 1 131 ? -23.066 4.300 11.591 1.00 73.19 131 THR A N 1
ATOM 1016 C CA . THR A 1 131 ? -24.209 3.877 12.422 1.00 73.19 131 THR A CA 1
ATOM 1017 C C . THR A 1 131 ? -25.188 4.998 12.763 1.00 73.19 131 THR A C 1
ATOM 1019 O O . THR A 1 131 ? -26.385 4.744 12.862 1.00 73.19 131 THR A O 1
ATOM 1022 N N . SER A 1 132 ? -24.729 6.250 12.834 1.00 64.38 132 SER A N 1
ATOM 1023 C CA . SER A 1 132 ? -25.605 7.427 12.972 1.00 64.38 132 SER A CA 1
ATOM 1024 C C . SER A 1 132 ? -26.302 7.791 11.652 1.00 64.38 132 SER A C 1
ATOM 1026 O O . SER A 1 132 ? -27.322 8.473 11.657 1.00 64.38 132 SER A O 1
ATOM 1028 N N . GLY A 1 133 ? -25.754 7.344 10.515 1.00 49.53 133 GLY A N 1
ATOM 1029 C CA . GLY A 1 133 ? -26.205 7.675 9.162 1.00 49.53 133 GLY A CA 1
ATOM 1030 C C . GLY A 1 133 ? -26.967 6.565 8.428 1.00 49.53 133 GLY A C 1
ATOM 1031 O O . GLY A 1 133 ? -26.821 6.457 7.213 1.00 49.53 133 GLY A O 1
ATOM 1032 N N . SER A 1 134 ? -27.773 5.741 9.116 1.00 44.53 134 SER A N 1
ATOM 1033 C CA . SER A 1 134 ? -28.400 4.511 8.568 1.00 44.53 134 SER A CA 1
ATOM 1034 C C . SER A 1 134 ? -29.297 4.680 7.318 1.00 44.53 134 SER A C 1
ATOM 1036 O O . SER A 1 134 ? -29.810 3.680 6.814 1.00 44.53 134 SER A O 1
ATOM 1038 N N . VAL A 1 135 ? -29.494 5.898 6.792 1.00 41.31 135 VAL A N 1
ATOM 1039 C CA . VAL A 1 135 ? -30.172 6.152 5.506 1.00 41.31 135 VAL A CA 1
ATOM 1040 C C . VAL A 1 135 ? -29.488 7.275 4.697 1.00 41.31 135 VAL A C 1
ATOM 1042 O O . VAL A 1 135 ? -30.138 8.235 4.288 1.00 41.31 135 VAL A O 1
ATOM 1045 N N . ALA A 1 136 ? -28.177 7.191 4.423 1.00 38.09 136 ALA A N 1
ATOM 1046 C CA . ALA A 1 136 ? -27.569 8.043 3.388 1.00 38.09 136 ALA A CA 1
ATOM 1047 C C . ALA A 1 136 ? -26.305 7.473 2.713 1.00 38.09 136 ALA A C 1
ATOM 1049 O O . ALA A 1 136 ? -25.263 7.321 3.335 1.00 38.09 136 ALA A O 1
ATOM 1050 N N . LYS A 1 137 ? -26.396 7.326 1.383 1.00 37.59 137 LYS A N 1
ATOM 1051 C CA . LYS A 1 137 ? -25.299 7.337 0.394 1.00 37.59 137 LYS A CA 1
ATOM 1052 C C . LYS A 1 137 ? -24.141 6.345 0.588 1.00 37.59 137 LYS A C 1
ATOM 1054 O O . LYS A 1 137 ? -23.147 6.617 1.251 1.00 37.59 137 LYS A O 1
ATOM 1059 N N . GLN A 1 138 ? -24.160 5.321 -0.266 1.00 45.81 138 GLN A N 1
ATOM 1060 C CA . GLN A 1 138 ? -22.936 4.862 -0.925 1.00 45.81 138 GLN A CA 1
ATOM 1061 C C . GLN A 1 138 ? -22.231 6.075 -1.566 1.00 45.81 138 GLN A C 1
ATOM 1063 O O . GLN A 1 138 ? -22.698 6.600 -2.579 1.00 45.81 138 GLN A O 1
ATOM 1068 N N . ALA A 1 139 ? -21.131 6.535 -0.971 1.00 40.03 139 ALA A N 1
ATOM 1069 C CA . ALA A 1 139 ? -20.257 7.549 -1.545 1.00 40.03 139 ALA A CA 1
ATOM 1070 C C . ALA A 1 139 ? -18.986 6.872 -2.071 1.00 40.03 139 ALA A C 1
ATOM 1072 O O . ALA A 1 139 ? -18.220 6.255 -1.337 1.00 40.03 139 ALA A O 1
ATOM 1073 N N . LYS A 1 140 ? -18.836 6.954 -3.387 1.00 43.34 140 LYS A N 1
ATOM 1074 C CA . LYS A 1 140 ? -17.787 6.354 -4.206 1.00 43.34 140 LYS A CA 1
ATOM 1075 C C . LYS A 1 140 ? -16.433 7.040 -3.956 1.00 43.34 140 LYS A C 1
ATOM 1077 O O . LYS A 1 140 ? -16.380 8.262 -4.057 1.00 43.34 140 LYS A O 1
ATOM 1082 N N . SER A 1 141 ? -15.379 6.255 -3.724 1.00 36.38 141 SER A N 1
ATOM 1083 C CA . SER A 1 141 ? -13.974 6.624 -3.977 1.00 36.38 141 SER A CA 1
ATOM 1084 C C . SER A 1 141 ? -13.162 5.362 -4.312 1.00 36.38 141 SER A C 1
ATOM 1086 O O . SER A 1 141 ? -12.859 4.560 -3.431 1.00 36.38 141 SER A O 1
ATOM 1088 N N . GLU A 1 142 ? -12.851 5.162 -5.594 1.00 39.28 142 GLU A N 1
ATOM 1089 C CA . GLU A 1 142 ? -11.839 4.225 -6.126 1.00 39.28 142 GLU A CA 1
ATOM 1090 C C . GLU A 1 142 ? -10.404 4.743 -5.819 1.00 39.28 142 GLU A C 1
ATOM 1092 O O . GLU A 1 142 ? -10.218 5.956 -5.791 1.00 39.28 142 GLU A O 1
ATOM 1097 N N . GLU A 1 143 ? -9.306 3.992 -5.616 1.00 49.03 143 GLU A N 1
ATOM 1098 C CA . GLU A 1 143 ? -8.921 2.556 -5.480 1.00 49.03 143 GLU A CA 1
ATOM 1099 C C . GLU A 1 143 ? -7.494 2.568 -4.771 1.00 49.03 143 GLU A C 1
ATOM 1101 O O . GLU A 1 143 ? -7.138 3.647 -4.285 1.00 49.03 143 GLU A O 1
ATOM 1106 N N . PRO A 1 144 ? -6.611 1.525 -4.671 1.00 55.09 144 PRO A N 1
ATOM 1107 C CA . PRO A 1 144 ? -6.714 0.173 -5.216 1.00 55.09 144 PRO A CA 1
ATOM 1108 C C . PRO A 1 144 ? -6.232 -1.048 -4.372 1.00 55.09 144 PRO A C 1
ATOM 1110 O O . PRO A 1 144 ? -5.468 -0.927 -3.417 1.00 55.09 144 PRO A O 1
ATOM 1113 N N . GLN A 1 145 ? -6.554 -2.245 -4.899 1.00 43.41 145 GLN A N 1
ATOM 1114 C CA . GLN A 1 145 ? -5.962 -3.588 -4.653 1.00 43.41 145 GLN A CA 1
ATOM 1115 C C . GLN A 1 145 ? -6.235 -4.338 -3.316 1.00 43.41 145 GLN A C 1
ATOM 1117 O O . GLN A 1 145 ? -6.269 -3.738 -2.244 1.00 43.41 145 GLN A O 1
ATOM 1122 N N . PRO A 1 146 ? -6.221 -5.696 -3.313 1.00 44.94 146 PRO A N 1
ATOM 1123 C CA . PRO A 1 146 ? -6.581 -6.630 -4.385 1.00 44.94 146 PRO A CA 1
ATOM 1124 C C . PRO A 1 146 ? -7.663 -7.645 -3.958 1.00 44.94 146 PRO A C 1
ATOM 1126 O O . PRO A 1 146 ? -7.606 -8.265 -2.893 1.00 44.94 146 PRO A O 1
ATOM 1129 N N . SER A 1 147 ? -8.616 -7.901 -4.852 1.00 40.88 147 SER A N 1
ATOM 1130 C CA . SER A 1 147 ? -9.653 -8.919 -4.669 1.00 40.88 147 SER A CA 1
ATOM 1131 C C . SER A 1 147 ? -9.105 -10.338 -4.844 1.00 40.88 147 SER A C 1
ATOM 1133 O O . SER A 1 147 ? -8.583 -10.677 -5.905 1.00 40.88 147 SER A O 1
ATOM 1135 N N . GLN A 1 148 ? -9.343 -11.221 -3.870 1.00 42.88 148 GLN A N 1
ATOM 1136 C CA . GLN A 1 148 ? -9.366 -12.663 -4.123 1.00 42.88 148 GLN A CA 1
ATOM 1137 C C . GLN A 1 148 ? -10.635 -13.322 -3.573 1.00 42.88 148 GLN A C 1
ATOM 1139 O O . GLN A 1 148 ? -10.893 -13.311 -2.375 1.00 42.88 148 GLN A O 1
ATOM 1144 N N . LEU A 1 149 ? -11.330 -13.997 -4.497 1.00 42.56 149 LEU A N 1
ATOM 1145 C CA . LEU A 1 149 ? -12.126 -15.210 -4.289 1.00 42.56 149 LEU A CA 1
ATOM 1146 C C . LEU A 1 149 ? -13.472 -15.098 -3.535 1.00 42.56 149 LEU A C 1
ATOM 1148 O O . LEU A 1 149 ? -13.540 -15.316 -2.331 1.00 42.56 149 LEU A O 1
ATOM 1152 N N . ARG A 1 150 ? -14.557 -15.007 -4.328 1.00 43.66 150 ARG A N 1
ATOM 1153 C CA . ARG A 1 150 ? -15.538 -16.099 -4.607 1.00 43.66 150 ARG A CA 1
ATOM 1154 C C . ARG A 1 150 ? -17.030 -15.740 -4.467 1.00 43.66 150 ARG A C 1
ATOM 1156 O O . ARG A 1 150 ? -17.522 -15.447 -3.391 1.00 43.66 150 ARG A O 1
ATOM 1163 N N . THR A 1 151 ? -17.723 -15.950 -5.590 1.00 42.69 151 THR A N 1
ATOM 1164 C CA . THR A 1 151 ? -18.949 -16.763 -5.747 1.00 42.69 151 THR A CA 1
ATOM 1165 C C . THR A 1 151 ? -20.182 -16.470 -4.877 1.00 42.69 151 THR A C 1
ATOM 1167 O O . THR A 1 151 ? -20.236 -16.837 -3.711 1.00 42.69 151 THR A O 1
ATOM 1170 N N . GLY A 1 152 ? -21.254 -16.006 -5.528 1.00 34.81 152 GLY A N 1
ATOM 1171 C CA . GLY A 1 152 ? -22.632 -16.029 -5.019 1.00 34.81 152 GLY A CA 1
ATOM 1172 C C . GLY A 1 152 ? -23.575 -15.326 -6.000 1.00 34.81 152 GLY A C 1
ATOM 1173 O O . GLY A 1 152 ? -23.392 -14.145 -6.271 1.00 34.81 152 GLY A O 1
ATOM 1174 N N . ALA A 1 153 ? -24.528 -16.047 -6.599 1.00 44.06 153 ALA A N 1
ATOM 1175 C CA . ALA A 1 153 ? -25.432 -15.492 -7.615 1.00 44.06 153 ALA A CA 1
ATOM 1176 C C . ALA A 1 153 ? -26.527 -14.602 -6.992 1.00 44.06 153 ALA A C 1
ATOM 1178 O O . ALA A 1 153 ? -27.040 -14.937 -5.926 1.00 44.06 153 ALA A O 1
ATOM 1179 N N . GLY A 1 154 ? -26.918 -13.506 -7.662 1.00 38.41 154 GLY A N 1
ATOM 1180 C CA . GLY A 1 154 ? -27.873 -12.557 -7.068 1.00 38.41 154 GLY A CA 1
ATOM 1181 C C . GLY A 1 154 ? -28.325 -11.351 -7.908 1.00 38.41 154 GLY A C 1
ATOM 1182 O O . GLY A 1 154 ? -28.264 -10.240 -7.406 1.00 38.41 154 GLY A O 1
ATOM 1183 N N . VAL A 1 155 ? -28.864 -11.590 -9.113 1.00 39.47 155 VAL A N 1
ATOM 1184 C CA . VAL A 1 155 ? -29.911 -10.757 -9.768 1.00 39.47 155 VAL A CA 1
ATOM 1185 C C . VAL A 1 155 ? -29.540 -9.378 -10.389 1.00 39.47 155 VAL A C 1
ATOM 1187 O O . VAL A 1 155 ? -28.884 -8.529 -9.804 1.00 39.47 155 VAL A O 1
ATOM 1190 N N . SER A 1 156 ? -30.096 -9.169 -11.593 1.00 39.56 156 SER A N 1
ATOM 1191 C CA . SER A 1 156 ? -30.338 -7.916 -12.342 1.00 39.56 156 SER A CA 1
ATOM 1192 C C . SER A 1 156 ? -29.180 -7.067 -12.888 1.00 39.56 156 SER A C 1
ATOM 1194 O O . SER A 1 156 ? -28.680 -6.119 -12.290 1.00 39.56 156 SER A O 1
ATOM 1196 N N . GLN A 1 157 ? -28.923 -7.333 -14.172 1.00 49.25 157 GLN A N 1
ATOM 1197 C CA . GLN A 1 157 ? -28.711 -6.350 -15.241 1.00 49.25 157 GLN A CA 1
ATOM 1198 C C . GLN A 1 157 ? -29.190 -4.912 -14.930 1.00 49.25 157 GLN A C 1
ATOM 1200 O O . GLN A 1 157 ? -30.382 -4.695 -14.752 1.00 49.25 157 GLN A O 1
ATOM 1205 N N . MET A 1 158 ? -28.283 -3.931 -15.017 1.00 45.16 158 MET A N 1
ATOM 1206 C CA . MET A 1 158 ? -28.440 -2.691 -15.811 1.00 45.16 158 MET A CA 1
ATOM 1207 C C . MET A 1 158 ? -27.194 -1.799 -15.657 1.00 45.16 158 MET A C 1
ATOM 1209 O O . MET A 1 158 ? -27.227 -0.731 -15.054 1.00 45.16 158 MET A O 1
ATOM 1213 N N . LEU A 1 159 ? -26.068 -2.220 -16.238 1.00 48.53 159 LEU A N 1
ATOM 1214 C CA . LEU A 1 159 ? -24.929 -1.329 -16.471 1.00 48.53 159 LEU A CA 1
ATOM 1215 C C . LEU A 1 159 ? -24.486 -1.473 -17.922 1.00 48.53 159 LEU A C 1
ATOM 1217 O O . LEU A 1 159 ? -24.164 -2.566 -18.389 1.00 48.53 159 LEU A O 1
ATOM 1221 N N . GLY A 1 160 ? -24.526 -0.358 -18.652 1.00 47.22 160 GLY A N 1
ATOM 1222 C CA . GLY A 1 160 ? -24.150 -0.313 -20.056 1.00 47.22 160 GLY A CA 1
ATOM 1223 C C . GLY A 1 160 ? -22.675 -0.655 -20.218 1.00 47.22 160 GLY A C 1
ATOM 1224 O O . GLY A 1 160 ? -21.817 0.182 -19.953 1.00 47.22 160 GLY A O 1
ATOM 1225 N N . LEU A 1 161 ? -22.388 -1.876 -20.678 1.00 49.16 161 LEU A N 1
ATOM 1226 C CA . LEU A 1 161 ? -21.044 -2.279 -21.083 1.00 49.16 161 LEU A CA 1
ATOM 1227 C C . LEU A 1 161 ? -20.525 -1.275 -22.117 1.00 49.16 161 LEU A C 1
ATOM 1229 O O . LEU A 1 161 ? -21.068 -1.215 -23.229 1.00 49.16 161 LEU A O 1
ATOM 1233 N N . SER A 1 162 ? -19.503 -0.506 -21.724 1.00 56.41 162 SER A N 1
ATOM 1234 C CA . SER A 1 162 ? -18.744 0.402 -22.592 1.00 56.41 162 SER A CA 1
ATOM 1235 C C . SER A 1 162 ? -18.345 -0.319 -23.882 1.00 56.41 162 SER A C 1
ATOM 1237 O O . SER A 1 162 ? -18.061 -1.517 -23.835 1.00 56.41 162 SER A O 1
ATOM 1239 N N . ARG A 1 163 ? -18.307 0.385 -25.027 1.00 55.81 163 ARG A N 1
ATOM 1240 C CA . ARG A 1 163 ? -17.954 -0.213 -26.336 1.00 55.81 163 ARG A CA 1
ATOM 1241 C C . ARG A 1 163 ? -16.689 -1.072 -26.250 1.00 55.81 163 ARG A C 1
ATOM 1243 O O . ARG A 1 163 ? -16.734 -2.242 -26.616 1.00 55.81 163 ARG A O 1
ATOM 1250 N N . SER A 1 164 ? -15.655 -0.535 -25.603 1.00 60.16 164 SER A N 1
ATOM 1251 C CA . SER A 1 164 ? -14.373 -1.204 -25.355 1.00 60.16 164 SER A CA 1
ATOM 1252 C C . SER A 1 164 ? -14.500 -2.558 -24.635 1.00 60.16 164 SER A C 1
ATOM 1254 O O . SER A 1 164 ? -13.772 -3.491 -24.961 1.00 60.16 164 SER A O 1
ATOM 1256 N N . ALA A 1 165 ? -15.453 -2.722 -23.709 1.00 55.69 165 ALA A N 1
ATOM 1257 C CA . ALA A 1 165 ? -15.670 -3.996 -23.018 1.00 55.69 165 ALA A CA 1
ATOM 1258 C C . ALA A 1 165 ? -16.351 -5.054 -23.908 1.00 55.69 165 ALA A C 1
ATOM 1260 O O . ALA A 1 165 ? -16.181 -6.248 -23.676 1.00 55.69 165 ALA A O 1
ATOM 1261 N N . ARG A 1 166 ? -17.116 -4.632 -24.925 1.00 56.56 166 ARG A N 1
ATOM 1262 C CA . ARG A 1 166 ? -17.708 -5.539 -25.925 1.00 56.56 166 ARG A CA 1
ATOM 1263 C C . ARG A 1 166 ? -16.698 -5.906 -27.009 1.00 56.56 166 ARG A C 1
ATOM 1265 O O . ARG A 1 166 ? -16.638 -7.062 -27.405 1.00 56.56 166 ARG A O 1
ATOM 1272 N N . GLU A 1 167 ? -15.892 -4.938 -27.437 1.00 63.22 167 GLU A N 1
ATOM 1273 C CA . GLU A 1 167 ? -14.795 -5.128 -28.395 1.00 63.22 167 GLU A CA 1
ATOM 1274 C C . GLU A 1 167 ? -13.750 -6.110 -27.836 1.00 63.22 167 GLU A C 1
ATOM 1276 O O . GLU A 1 167 ? -13.464 -7.118 -28.474 1.00 63.22 167 GLU A O 1
ATOM 1281 N N . ALA A 1 168 ? -13.293 -5.923 -26.591 1.00 69.19 168 ALA A N 1
ATOM 1282 C CA . ALA A 1 168 ? -12.341 -6.834 -25.946 1.00 69.19 168 ALA A CA 1
ATOM 1283 C C . ALA A 1 168 ? -12.879 -8.269 -25.750 1.00 69.19 168 ALA A C 1
ATOM 1285 O O . ALA A 1 168 ? -12.109 -9.229 -25.791 1.00 69.19 168 ALA A O 1
ATOM 1286 N N . ALA A 1 169 ? -14.191 -8.435 -25.544 1.00 67.00 169 ALA A N 1
ATOM 1287 C CA . ALA A 1 169 ? -14.814 -9.758 -25.475 1.00 67.00 169 ALA A CA 1
ATOM 1288 C C . ALA A 1 169 ? -14.850 -10.441 -26.855 1.00 67.00 169 ALA A C 1
ATOM 1290 O O . ALA A 1 169 ? -14.518 -11.620 -26.961 1.00 67.00 169 ALA A O 1
ATOM 1291 N N . ALA A 1 170 ? -15.184 -9.692 -27.912 1.00 71.00 170 ALA A N 1
ATOM 1292 C CA . ALA A 1 170 ? -15.207 -10.202 -29.281 1.00 71.00 170 ALA A CA 1
ATOM 1293 C C . ALA A 1 170 ? -13.806 -10.598 -29.786 1.00 71.00 170 ALA A C 1
ATOM 1295 O O . ALA A 1 170 ? -13.648 -11.679 -30.352 1.00 71.00 170 ALA A O 1
ATOM 1296 N N . GLU A 1 171 ? -12.777 -9.781 -29.524 1.00 76.06 171 GLU A N 1
ATOM 1297 C CA . GLU A 1 171 ? -11.385 -10.117 -29.867 1.00 76.06 171 GLU A CA 1
ATOM 1298 C C . GLU A 1 171 ? -10.900 -11.385 -29.142 1.00 76.06 171 GLU A C 1
ATOM 1300 O O . GLU A 1 171 ? -10.185 -12.205 -29.723 1.00 76.06 171 GLU A O 1
ATOM 1305 N N . LEU A 1 172 ? -11.303 -11.586 -27.881 1.00 74.44 172 LEU A N 1
ATOM 1306 C CA . LEU A 1 172 ? -10.944 -12.785 -27.124 1.00 74.44 172 LEU A CA 1
ATOM 1307 C C . LEU A 1 172 ? -11.583 -14.050 -27.717 1.00 74.44 172 LEU A C 1
ATOM 1309 O O . LEU A 1 172 ? -10.887 -15.057 -27.879 1.00 74.44 172 LEU A O 1
ATOM 1313 N N . ASP A 1 173 ? -12.868 -13.998 -28.072 1.00 81.44 173 ASP A N 1
ATOM 1314 C CA . ASP A 1 173 ? -13.563 -15.119 -28.715 1.00 81.44 173 ASP A CA 1
ATOM 1315 C C . ASP A 1 173 ? -12.979 -15.431 -30.105 1.00 81.44 173 ASP A C 1
ATOM 1317 O O . ASP A 1 173 ? -12.771 -16.604 -30.431 1.00 81.44 173 ASP A O 1
ATOM 1321 N N . GLU A 1 174 ? -12.607 -14.416 -30.896 1.00 85.19 174 GLU A N 1
ATOM 1322 C CA . GLU A 1 174 ? -11.925 -14.616 -32.183 1.00 85.19 174 GLU A CA 1
ATOM 1323 C C . GLU A 1 174 ? -10.558 -15.302 -32.001 1.00 85.19 174 GLU A C 1
ATOM 1325 O O . GLU A 1 174 ? -10.236 -16.274 -32.695 1.00 85.19 174 GLU A O 1
ATOM 1330 N N . LEU A 1 175 ? -9.756 -14.863 -31.024 1.00 77.31 175 LEU A N 1
ATOM 1331 C CA . LEU A 1 175 ? -8.465 -15.484 -30.709 1.00 77.31 175 LEU A CA 1
ATOM 1332 C C . LEU A 1 175 ? -8.614 -16.936 -30.227 1.00 77.31 175 LEU A C 1
ATOM 1334 O O . LEU A 1 175 ? -7.774 -17.784 -30.557 1.00 77.31 175 LEU A O 1
ATOM 1338 N N . LEU A 1 176 ? -9.677 -17.251 -29.481 1.00 80.94 176 LEU A N 1
ATOM 1339 C CA . LEU A 1 176 ? -9.986 -18.614 -29.048 1.00 80.94 176 LEU A CA 1
ATOM 1340 C C . LEU A 1 176 ? -10.437 -19.497 -30.220 1.00 80.94 176 LEU A C 1
ATOM 1342 O O . LEU A 1 176 ? -9.908 -20.604 -30.361 1.00 80.94 176 LEU A O 1
ATOM 1346 N N . ALA A 1 177 ? -11.313 -19.003 -31.099 1.00 77.56 177 ALA A N 1
ATOM 1347 C CA . ALA A 1 177 ? -11.725 -19.700 -32.320 1.00 77.56 177 ALA A CA 1
ATOM 1348 C C . ALA A 1 177 ? -10.525 -19.991 -33.241 1.00 77.56 177 ALA A C 1
ATOM 1350 O O . ALA A 1 177 ? -10.298 -21.125 -33.667 1.00 77.56 177 ALA A O 1
ATOM 1351 N N . ARG A 1 178 ? -9.659 -18.998 -33.463 1.00 74.00 178 ARG A N 1
ATOM 1352 C CA . ARG A 1 178 ? -8.449 -19.150 -34.286 1.00 74.00 178 ARG A CA 1
ATOM 1353 C C . ARG A 1 178 ? -7.438 -20.130 -33.677 1.00 74.00 178 ARG A C 1
ATOM 1355 O O . ARG A 1 178 ? -6.687 -20.794 -34.398 1.00 74.00 178 ARG A O 1
ATOM 1362 N N . ARG A 1 179 ? -7.408 -20.256 -32.344 1.00 73.75 179 ARG A N 1
ATOM 1363 C CA . ARG A 1 179 ? -6.576 -21.239 -31.630 1.00 73.75 179 ARG A CA 1
ATOM 1364 C C . ARG A 1 179 ? -7.141 -22.658 -31.724 1.00 73.75 179 ARG A C 1
ATOM 1366 O O . ARG A 1 179 ? -6.349 -23.596 -31.842 1.00 73.75 179 ARG A O 1
ATOM 1373 N N . THR A 1 180 ? -8.461 -22.840 -31.671 1.00 75.06 180 THR A N 1
ATOM 1374 C CA . THR A 1 180 ? -9.080 -24.166 -31.835 1.00 75.06 180 THR A CA 1
ATOM 1375 C C . THR A 1 180 ? -8.979 -24.652 -33.280 1.00 75.06 180 THR A C 1
ATOM 1377 O O . THR A 1 180 ? -8.612 -25.808 -33.483 1.00 75.06 180 THR A O 1
ATOM 1380 N N . GLU A 1 181 ? -9.143 -23.773 -34.273 1.00 68.94 181 GLU A N 1
ATOM 1381 C CA . GLU A 1 181 ? -8.966 -24.099 -35.697 1.00 68.94 181 GLU A CA 1
ATOM 1382 C C . GLU A 1 181 ? -7.527 -24.542 -36.032 1.00 68.94 181 GLU A C 1
ATOM 1384 O O . GLU A 1 181 ? -7.306 -25.579 -36.661 1.00 68.94 181 GLU A O 1
ATOM 1389 N N . ARG A 1 182 ? -6.503 -23.830 -35.535 1.00 67.62 182 ARG A N 1
ATOM 1390 C CA . ARG A 1 182 ? -5.097 -24.265 -35.690 1.00 67.62 182 ARG A CA 1
ATOM 1391 C C . ARG A 1 182 ? -4.819 -25.632 -35.048 1.00 67.62 182 ARG A C 1
ATOM 1393 O O . ARG A 1 182 ? -3.924 -26.352 -35.494 1.00 67.62 182 ARG A O 1
ATOM 1400 N N . ARG A 1 183 ? -5.575 -25.995 -34.007 1.00 63.91 183 ARG A N 1
ATOM 1401 C CA . ARG A 1 183 ? -5.427 -27.248 -33.250 1.00 63.91 183 ARG A CA 1
ATOM 1402 C C . ARG A 1 183 ? -6.201 -28.422 -33.862 1.00 63.91 183 ARG A C 1
ATOM 1404 O O . ARG A 1 183 ? -5.795 -29.563 -33.660 1.00 63.91 183 ARG A O 1
ATOM 1411 N N . SER A 1 184 ? -7.272 -28.174 -34.618 1.00 62.50 184 SER A N 1
ATOM 1412 C CA . SER A 1 184 ? -7.929 -29.204 -35.435 1.00 62.50 184 SER A CA 1
ATOM 1413 C C . SER A 1 184 ? -7.153 -29.462 -36.730 1.00 62.50 184 SER A C 1
ATOM 1415 O O . SER A 1 184 ? -6.917 -30.617 -37.081 1.00 62.50 184 SER A O 1
ATOM 1417 N N . LYS A 1 185 ? -6.640 -28.411 -37.384 1.00 58.59 185 LYS A N 1
ATOM 1418 C CA . LYS A 1 185 ? -5.887 -28.526 -38.647 1.00 58.59 185 LYS A CA 1
ATOM 1419 C C . LYS A 1 185 ? -4.544 -29.260 -38.519 1.00 58.59 185 LYS A C 1
ATOM 1421 O O . LYS A 1 185 ? -4.078 -29.848 -39.484 1.00 58.59 185 LYS A O 1
ATOM 1426 N N . THR A 1 186 ? -3.956 -29.290 -37.321 1.00 56.47 186 THR A N 1
ATOM 1427 C CA . THR A 1 186 ? -2.742 -30.071 -37.000 1.00 56.47 186 THR A CA 1
ATOM 1428 C C . THR A 1 186 ? -3.016 -31.527 -36.597 1.00 56.47 186 THR A C 1
ATOM 1430 O O . THR A 1 186 ? -2.071 -32.280 -36.390 1.00 56.47 186 THR A O 1
ATOM 1433 N N . LYS A 1 187 ? -4.287 -31.948 -36.502 1.00 56.72 187 LYS A N 1
ATOM 1434 C CA . LYS A 1 187 ? -4.692 -33.338 -36.215 1.00 56.72 187 LYS A CA 1
ATOM 1435 C C . LYS A 1 187 ? -5.307 -34.087 -37.405 1.00 56.72 187 LYS A C 1
ATOM 1437 O O . LYS A 1 187 ? -5.551 -35.279 -37.279 1.00 56.72 187 LYS A O 1
ATOM 1442 N N . GLY A 1 188 ? -5.555 -33.410 -38.527 1.00 52.41 188 GLY A N 1
ATOM 1443 C CA . GLY A 1 188 ? -6.096 -33.998 -39.763 1.00 52.41 188 GLY A CA 1
ATOM 1444 C C . GLY A 1 188 ? -5.059 -34.211 -40.872 1.00 52.41 188 GLY A C 1
ATOM 1445 O O . GLY A 1 188 ? -5.435 -34.256 -42.037 1.00 52.41 188 GLY A O 1
ATOM 1446 N N . GLY A 1 189 ? -3.768 -34.246 -40.527 1.00 52.16 189 GLY A N 1
ATOM 1447 C CA . GLY A 1 189 ? -2.650 -34.434 -41.456 1.00 52.16 189 GLY A CA 1
ATOM 1448 C C . GLY A 1 189 ? -1.819 -35.661 -41.090 1.00 52.16 189 GLY A C 1
ATOM 1449 O O . GLY A 1 189 ? -0.659 -35.513 -40.710 1.00 52.16 189 GLY A O 1
ATOM 1450 N N . ALA A 1 190 ? -2.449 -36.834 -41.151 1.00 43.28 190 ALA A N 1
ATOM 1451 C CA . ALA A 1 190 ? -1.850 -38.164 -41.055 1.00 43.28 190 ALA A CA 1
ATOM 1452 C C . ALA A 1 190 ? -2.666 -39.114 -41.943 1.00 43.28 190 ALA A C 1
ATOM 1454 O O . ALA A 1 190 ? -3.911 -38.981 -41.898 1.00 43.28 190 ALA A O 1
#

Radius of gyration: 29.26 Å; chains: 1; bounding box: 60×52×86 Å

Secondary structure (DSSP, 8-state):
-HHHHHHHHHHHHHHHT-TTGGG-HHHHHHHHHHHHHHHHHHHHHHHHHHHHHHHHHHHHHHHHHHTT--S-----------TTSS-EEHHHHHHHTT--HHHHHHSTTTTT-EEETTEEEE-HHHHHHHHHTTTS--------------------------HHHHHHHHHHHHHHHHHHHHHHHTTS--

pLDDT: mean 70.8, std 18.6, range [34.81, 95.69]